Protein 6BTD (pdb70)

CATH classification: 3.40.225.10

Structure (mmCIF, N/CA/C/O backbone):
data_6BTD
#
_entry.id   6BTD
#
_cell.length_a   103.724
_cell.length_b   103.724
_cell.length_c   48.817
_cell.angle_alpha   90.00
_cell.angle_beta   90.00
_cell.angle_gamma   90.00
#
_symmetry.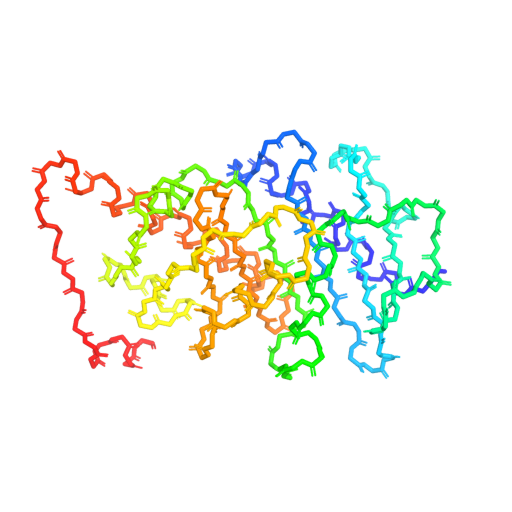space_group_name_H-M   'P 4 21 2'
#
loop_
_entity.id
_entity.type
_entity.pdbx_description
1 polymer 'Fuculose phosphate aldolase'
2 non-polymer 'SULFATE ION'
3 non-polymer 'MANGANESE (II) ION'
4 water water
#
loop_
_atom_site.group_PDB
_atom_site.id
_atom_site.type_symbol
_atom_site.label_atom_id
_atom_site.label_alt_id
_atom_site.label_comp_id
_atom_site.label_asym_id
_atom_site.label_entity_id
_atom_site.label_seq_id
_atom_site.pdbx_PDB_ins_code
_atom_site.Cartn_x
_atom_site.Cartn_y
_atom_site.Cartn_z
_atom_site.occupancy
_atom_site.B_iso_or_equiv
_atom_site.auth_seq_id
_atom_site.auth_comp_id
_atom_site.auth_asym_id
_atom_site.auth_atom_id
_atom_site.pdbx_PDB_model_num
ATOM 1 N N . MET A 1 1 ? 28.122 38.185 -6.346 1.00 30.57 1 MET A N 1
ATOM 2 C CA . MET A 1 1 ? 28.303 38.514 -4.933 1.00 21.45 1 MET A CA 1
ATOM 3 C C . MET A 1 1 ? 28.261 37.268 -4.068 1.00 19.58 1 MET A C 1
ATOM 4 O O . MET A 1 1 ? 27.590 36.292 -4.399 1.00 19.32 1 MET A O 1
ATOM 9 N N . LEU A 1 2 ? 28.984 37.314 -2.955 1.00 16.86 2 LEU A N 1
ATOM 10 C CA . LEU A 1 2 ? 28.920 36.255 -1.953 1.00 17.25 2 LEU A CA 1
ATOM 11 C C . LEU A 1 2 ? 27.622 36.335 -1.164 1.00 17.08 2 LEU A C 1
ATOM 12 O O . LEU A 1 2 ? 27.110 37.433 -0.923 1.00 16.50 2 LEU A O 1
ATOM 17 N N . LEU A 1 3 ? 27.107 35.176 -0.767 1.00 14.30 3 LEU A N 1
ATOM 18 C CA . LEU A 1 3 ? 25.944 35.093 0.135 1.00 14.31 3 LEU A CA 1
ATOM 19 C C . LEU A 1 3 ? 24.751 35.892 -0.383 1.00 16.83 3 LEU A C 1
ATOM 20 O O . LEU A 1 3 ? 24.093 36.615 0.372 1.00 15.35 3 LEU A O 1
ATOM 25 N N . GLN A 1 4 ? 24.469 35.754 -1.675 1.00 14.99 4 GLN A N 1
ATOM 26 C CA . GLN A 1 4 ? 23.379 36.495 -2.307 1.00 16.41 4 GLN A CA 1
ATOM 27 C C . GLN A 1 4 ? 22.032 36.287 -1.625 1.00 19.17 4 GLN A C 1
ATOM 28 O O . GLN A 1 4 ? 21.300 37.255 -1.370 1.00 17.81 4 GLN A O 1
ATOM 34 N N . LYS A 1 5 ? 21.706 35.032 -1.334 1.00 17.95 5 LYS A N 1
ATOM 35 C CA . LYS A 1 5 ? 20.433 34.699 -0.709 1.00 18.76 5 LYS A CA 1
ATOM 36 C C . LYS A 1 5 ? 20.331 35.386 0.642 1.00 18.30 5 LYS A C 1
ATOM 37 O O . LYS A 1 5 ? 19.322 36.029 0.948 1.00 17.43 5 LYS A O 1
ATOM 43 N N . GLU A 1 6 ? 21.388 35.253 1.433 1.00 16.90 6 GLU A N 1
ATOM 44 C CA . GLU A 1 6 ? 21.436 35.860 2.761 1.00 15.70 6 GLU A CA 1
ATOM 45 C C . GLU A 1 6 ? 21.293 37.380 2.688 1.00 15.46 6 GLU A C 1
ATOM 46 O O . GLU A 1 6 ? 20.592 37.982 3.518 1.00 14.63 6 GLU A O 1
ATOM 52 N N . ARG A 1 7 ? 21.942 38.001 1.704 1.00 15.08 7 ARG A N 1
ATOM 53 C CA . ARG A 1 7 ? 21.877 39.451 1.534 1.00 15.32 7 ARG A CA 1
ATOM 54 C C . ARG A 1 7 ? 20.445 39.895 1.267 1.00 15.42 7 ARG A C 1
ATOM 55 O O . ARG A 1 7 ? 19.976 40.899 1.818 1.00 15.86 7 ARG A O 1
ATOM 63 N N . GLU A 1 8 ? 19.754 39.151 0.410 1.00 16.62 8 GLU A N 1
ATOM 64 C CA . GLU A 1 8 ? 18.380 39.489 0.058 1.00 17.10 8 GLU A CA 1
ATOM 65 C C . GLU A 1 8 ? 17.467 39.340 1.273 1.00 16.89 8 GLU A C 1
ATOM 66 O O . GLU A 1 8 ? 16.589 40.177 1.501 1.00 18.02 8 GLU A O 1
ATOM 72 N N . GLU A 1 9 ? 17.697 38.291 2.061 1.00 17.03 9 GLU A N 1
ATOM 73 C CA . GLU A 1 9 ? 16.920 38.059 3.280 1.00 15.55 9 GLU A CA 1
ATOM 74 C C . GLU A 1 9 ? 17.133 39.160 4.319 1.00 16.74 9 GLU A C 1
ATOM 75 O O . GLU A 1 9 ? 16.175 39.603 4.955 1.00 16.09 9 GLU A O 1
ATOM 81 N N . ILE A 1 10 ? 18.370 39.615 4.489 1.00 14.65 10 ILE A N 1
ATOM 82 C CA . ILE A 1 10 ? 18.640 40.682 5.450 1.00 12.99 10 ILE A CA 1
ATOM 83 C C . ILE A 1 10 ? 17.902 41.965 5.050 1.00 16.80 10 ILE A C 1
ATOM 84 O O . ILE A 1 10 ? 17.328 42.644 5.898 1.00 16.41 10 ILE A O 1
ATOM 89 N N . VAL A 1 11 ? 17.884 42.273 3.759 1.00 16.84 11 VAL A N 1
ATOM 90 C CA . VAL A 1 11 ? 17.140 43.433 3.280 1.00 16.58 11 VAL A CA 1
ATOM 91 C C . VAL A 1 11 ? 15.645 43.285 3.568 1.00 17.50 11 VAL A C 1
ATOM 92 O O . VAL A 1 11 ? 15.005 44.211 4.089 1.00 17.61 11 VAL A O 1
ATOM 96 N N . ALA A 1 12 ? 15.095 42.119 3.253 1.00 16.23 12 ALA A N 1
ATOM 97 C CA . ALA A 1 12 ? 13.671 41.871 3.433 1.00 17.98 12 ALA A CA 1
ATOM 98 C C . ALA A 1 12 ? 13.262 41.941 4.903 1.00 19.81 12 ALA A C 1
ATOM 99 O O . ALA A 1 12 ? 12.262 42.566 5.248 1.00 17.82 12 ALA A O 1
ATOM 101 N N . TYR A 1 13 ? 14.043 41.310 5.772 1.00 17.29 13 TYR A N 1
ATOM 102 C CA . TYR A 1 13 ? 13.669 41.267 7.183 1.00 13.65 13 TYR A CA 1
ATOM 103 C C . TYR A 1 13 ? 13.982 42.570 7.921 1.00 16.44 13 TYR A C 1
ATOM 104 O O . TYR A 1 13 ? 13.385 42.844 8.964 1.00 16.80 13 TYR A O 1
ATOM 113 N N . GLY A 1 14 ? 14.887 43.386 7.389 1.00 15.68 14 GLY A N 1
ATOM 114 C CA . GLY A 1 14 ? 15.130 44.702 7.957 1.00 16.62 14 GLY A CA 1
ATOM 115 C C . GLY A 1 14 ? 13.908 45.579 7.758 1.00 22.20 14 GLY A C 1
ATOM 116 O O . GLY A 1 14 ? 13.502 46.328 8.649 1.00 18.86 14 GLY A O 1
ATOM 117 N N . LYS A 1 15 ? 13.320 45.477 6.572 1.00 19.75 15 LYS A N 1
ATOM 118 C CA . LYS A 1 15 ? 12.071 46.170 6.275 1.00 19.97 15 LYS A CA 1
ATOM 119 C C . LYS A 1 15 ? 10.947 45.671 7.185 1.00 22.66 15 LYS A C 1
ATOM 120 O O . LYS A 1 15 ? 10.140 46.460 7.685 1.00 23.51 15 LYS A O 1
ATOM 126 N N . LYS A 1 16 ? 10.908 44.361 7.409 1.00 18.32 16 LYS A N 1
ATOM 127 C CA . LYS A 1 16 ? 9.908 43.759 8.283 1.00 20.22 16 LYS A CA 1
ATOM 128 C C . LYS A 1 16 ? 10.067 44.260 9.725 1.00 19.69 16 LYS A C 1
ATOM 129 O O . LYS A 1 16 ? 9.076 44.464 10.428 1.00 20.68 16 LYS A O 1
ATOM 135 N N . MET A 1 17 ? 11.309 44.489 10.147 1.00 19.31 17 MET A N 1
ATOM 136 C CA . MET A 1 17 ? 11.604 44.941 11.508 1.00 18.23 17 MET A CA 1
ATOM 137 C C . MET A 1 17 ? 11.059 46.348 11.776 1.00 20.71 17 MET A C 1
ATOM 138 O O . MET A 1 17 ? 10.374 46.579 12.783 1.00 20.60 17 MET A O 1
ATOM 143 N N . ILE A 1 18 ? 11.353 47.284 10.878 1.00 23.17 18 ILE A N 1
ATOM 144 C CA . ILE A 1 18 ? 10.899 48.658 11.059 1.00 23.28 18 ILE A CA 1
ATOM 145 C C . ILE A 1 18 ? 9.373 48.712 10.888 1.00 22.98 18 ILE A C 1
ATOM 146 O O . ILE A 1 18 ? 8.687 49.434 11.611 1.00 26.76 18 ILE A O 1
ATOM 151 N N . SER A 1 19 ? 8.834 47.904 9.977 1.00 22.48 19 SER A N 1
ATOM 152 C CA . SER A 1 19 ? 7.395 47.894 9.724 1.00 24.93 19 SER A CA 1
ATOM 153 C C . SER A 1 19 ? 6.581 47.233 10.835 1.00 27.59 19 SER A C 1
ATOM 154 O O . SER A 1 19 ? 5.392 47.519 10.989 1.00 31.62 19 SER A O 1
ATOM 157 N N . SER A 1 20 ? 7.212 46.339 11.594 1.00 24.41 20 SER A N 1
ATOM 158 C CA . SER A 1 20 ? 6.547 45.646 12.700 1.00 24.68 20 SER A CA 1
ATOM 159 C C . SER A 1 20 ? 6.653 46.439 13.993 1.00 22.46 20 SER A C 1
ATOM 160 O O . SER A 1 20 ? 6.178 45.996 15.039 1.00 26.94 20 SER A O 1
ATOM 163 N N . GLY A 1 21 ? 7.299 47.598 13.921 1.00 23.11 21 GLY A N 1
ATOM 164 C CA . GLY A 1 21 ? 7.545 48.410 15.099 1.00 22.48 21 GLY A CA 1
ATOM 165 C C . GLY A 1 21 ? 8.626 47.869 16.018 1.00 22.30 21 GLY A C 1
ATOM 166 O O . GLY A 1 21 ? 8.714 48.265 17.185 1.00 20.93 21 GLY A O 1
ATOM 167 N N . LEU A 1 22 ? 9.465 46.978 15.498 1.00 17.59 22 LEU A N 1
ATOM 168 C CA . LEU A 1 22 ? 10.502 46.354 16.318 1.00 17.47 22 LEU A CA 1
ATOM 169 C C . LEU A 1 22 ? 11.802 47.168 16.411 1.00 14.68 22 LEU A C 1
ATOM 170 O O . LEU A 1 22 ? 12.711 46.801 17.162 1.00 16.77 22 LEU A O 1
ATOM 175 N N . THR A 1 23 ? 11.909 48.261 15.659 1.00 15.81 23 THR A N 1
ATOM 176 C CA . THR A 1 23 ? 13.035 49.175 15.854 1.00 15.55 23 THR A CA 1
ATOM 177 C C . THR A 1 23 ? 12.683 50.602 15.450 1.00 19.67 23 THR A C 1
ATOM 178 O O . THR A 1 23 ? 11.642 50.847 14.840 1.00 21.91 23 THR A O 1
ATOM 182 N N . LYS A 1 24 ? 13.562 51.531 15.817 1.00 19.00 24 LYS A N 1
ATOM 183 C CA . LYS A 1 24 ? 13.419 52.939 15.462 1.00 21.45 24 LYS A CA 1
ATOM 184 C C . LYS A 1 24 ? 14.602 53.376 14.607 1.00 23.85 24 LYS A C 1
ATOM 185 O O . LYS A 1 24 ? 15.745 52.996 14.884 1.00 19.66 24 LYS A O 1
ATOM 191 N N . GLY A 1 25 ? 14.333 54.180 13.582 1.00 22.34 25 GLY A N 1
ATOM 192 C CA . GLY A 1 25 ? 15.393 54.764 12.777 1.00 20.26 25 GLY A CA 1
ATOM 193 C C . GLY A 1 25 ? 16.215 53.723 12.039 1.00 20.22 25 GLY A C 1
ATOM 194 O O . GLY A 1 25 ? 15.666 52.837 11.383 1.00 20.43 25 GLY A O 1
ATOM 195 N N . THR A 1 26 ? 17.533 53.836 12.155 1.00 18.59 26 THR A N 1
ATOM 196 C CA . THR A 1 26 ? 18.447 52.880 11.538 1.00 19.60 26 THR A CA 1
ATOM 197 C C . THR A 1 26 ? 18.998 51.904 12.573 1.00 20.02 26 THR A C 1
ATOM 198 O O . THR A 1 26 ? 19.854 51.073 12.263 1.00 18.83 26 THR A O 1
ATOM 202 N N . GLY A 1 27 ? 18.503 52.003 13.803 1.00 18.99 27 GLY A N 1
ATOM 203 C CA . GLY A 1 27 ? 18.985 51.157 14.881 1.00 17.97 27 GLY A CA 1
ATOM 204 C C . GLY A 1 27 ? 18.529 49.720 14.751 1.00 16.47 27 GLY A C 1
ATOM 205 O O . GLY A 1 27 ? 17.606 49.403 13.999 1.00 16.57 27 GLY A O 1
ATOM 206 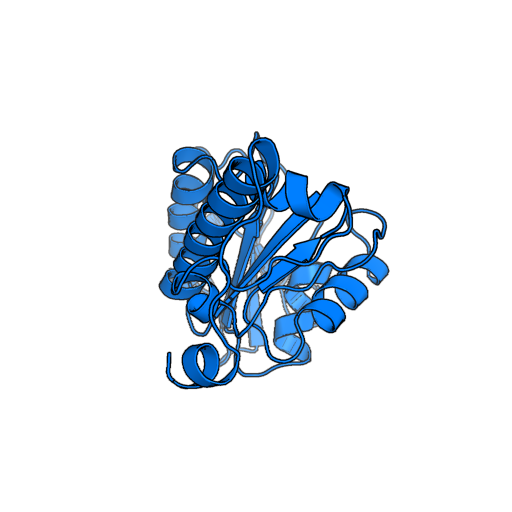N N . GLY A 1 28 ? 19.164 48.839 15.510 1.00 14.84 28 GLY A N 1
ATOM 207 C CA . GLY A 1 28 ? 18.906 47.419 15.357 1.00 14.15 28 GLY A CA 1
ATOM 208 C C . GLY A 1 28 ? 19.737 46.894 14.207 1.00 14.22 28 GLY A C 1
ATOM 209 O O . GLY A 1 28 ? 20.315 47.659 13.440 1.00 15.33 28 GLY A O 1
ATOM 210 N N . ASN A 1 29 ? 19.809 45.577 14.094 1.00 12.55 29 ASN A N 1
ATOM 211 C CA . ASN A 1 29 ? 20.644 44.937 13.080 1.00 11.07 29 ASN A CA 1
ATOM 212 C C . ASN A 1 29 ? 20.358 43.451 12.984 1.00 12.37 29 ASN A C 1
ATOM 213 O O . ASN A 1 29 ? 19.910 42.829 13.943 1.00 12.35 29 ASN A O 1
ATOM 218 N N . ILE A 1 30 ? 20.585 42.903 11.796 1.00 11.83 30 ILE A N 1
ATOM 219 C CA . ILE A 1 30 ? 20.284 41.505 11.502 1.00 10.96 30 ILE A CA 1
ATOM 220 C C . ILE A 1 30 ? 21.505 40.848 10.880 1.00 10.47 30 ILE A C 1
ATOM 221 O O . ILE A 1 30 ? 22.217 41.474 10.090 1.00 12.35 30 ILE A O 1
ATOM 226 N N . SER A 1 31 ? 21.766 39.595 11.240 1.00 10.20 31 SER A N 1
ATOM 227 C CA . SER A 1 31 ? 22.826 38.838 10.555 1.00 10.45 31 SER A CA 1
ATOM 228 C C . SER A 1 31 ? 22.356 37.437 10.206 1.00 10.11 31 SER A C 1
ATOM 229 O O . SER A 1 31 ? 21.452 36.897 10.831 1.00 10.11 31 SER A O 1
ATOM 232 N N . ILE A 1 32 ? 22.978 36.855 9.177 1.00 10.34 32 ILE A N 1
ATOM 233 C CA . ILE A 1 32 ? 22.747 35.461 8.808 1.00 10.76 32 ILE A CA 1
ATOM 234 C C . ILE A 1 32 ? 24.103 34.812 8.527 1.00 11.57 32 ILE A C 1
ATOM 235 O O . ILE A 1 32 ? 24.935 35.379 7.818 1.00 12.47 32 ILE A O 1
ATOM 240 N N . PHE A 1 33 ? 24.313 33.634 9.103 1.00 13.07 33 PHE A N 1
ATOM 241 C CA . PHE A 1 33 ? 25.568 32.887 9.000 1.00 12.99 33 PHE A CA 1
ATOM 242 C C . PHE A 1 33 ? 25.462 31.837 7.915 1.00 14.36 33 PHE A C 1
ATOM 243 O O . PHE A 1 33 ? 24.514 31.056 7.902 1.00 15.95 33 PHE A O 1
ATOM 251 N N . ASN A 1 34 ? 26.424 31.830 7.000 1.00 13.98 34 ASN A N 1
ATOM 252 C CA . ASN A 1 34 ? 26.562 30.719 6.071 1.00 15.04 34 ASN A CA 1
ATOM 253 C C . ASN A 1 34 ? 27.576 29.754 6.668 1.00 13.88 34 ASN A C 1
ATOM 254 O O . ASN A 1 34 ? 28.790 29.978 6.624 1.00 14.76 34 ASN A O 1
ATOM 259 N N . ARG A 1 35 ? 27.049 28.701 7.277 1.00 16.86 35 ARG A N 1
ATOM 260 C CA . ARG A 1 35 ? 27.850 27.758 8.029 1.00 18.27 35 ARG A CA 1
ATOM 261 C C . ARG A 1 35 ? 28.832 27.004 7.129 1.00 16.87 35 ARG A C 1
ATOM 262 O O . ARG A 1 35 ? 29.954 26.706 7.545 1.00 19.92 35 ARG A O 1
ATOM 270 N N . GLU A 1 36 ? 28.411 26.727 5.899 1.00 18.95 36 GLU A N 1
ATOM 271 C CA . GLU A 1 36 ? 29.265 26.008 4.944 1.00 18.24 36 GLU A CA 1
ATOM 272 C C . GLU A 1 36 ? 30.557 26.770 4.657 1.00 19.53 36 GLU A C 1
ATOM 273 O O . GLU A 1 36 ? 31.626 26.165 4.553 1.00 21.14 36 GLU A O 1
ATOM 279 N N . GLN A 1 37 ? 30.471 28.094 4.541 1.00 14.80 37 GLN A N 1
ATOM 280 C CA . GLN A 1 37 ? 31.633 28.902 4.189 1.00 14.01 37 GLN A CA 1
ATOM 281 C C . GLN A 1 37 ? 32.336 29.584 5.359 1.00 17.29 37 GLN A C 1
ATOM 282 O O . GLN A 1 37 ? 33.467 30.051 5.219 1.00 16.65 37 GLN A O 1
ATOM 288 N N . GLY A 1 38 ? 31.666 29.662 6.509 1.00 15.56 38 GLY A N 1
ATOM 289 C CA . GLY A 1 38 ? 32.208 30.398 7.641 1.00 15.84 38 GLY A CA 1
ATOM 290 C C . GLY A 1 38 ? 32.127 31.903 7.438 1.00 14.28 38 GLY A C 1
ATOM 291 O O . GLY A 1 38 ? 32.988 32.651 7.898 1.00 16.15 38 GLY A O 1
ATOM 292 N N . LEU A 1 39 ? 31.087 32.339 6.738 1.00 12.55 39 LEU A N 1
ATOM 293 C CA . LEU A 1 39 ? 30.912 33.752 6.421 1.00 11.60 39 LEU A CA 1
ATOM 294 C C . LEU A 1 39 ? 29.607 34.280 6.999 1.00 10.80 39 LEU A C 1
ATOM 295 O O . LEU A 1 39 ? 28.600 33.577 7.013 1.00 12.70 39 LEU A O 1
ATOM 300 N N . VAL A 1 40 ? 29.639 35.528 7.466 1.00 12.90 40 VAL A N 1
ATOM 301 C CA . VAL A 1 40 ? 28.475 36.173 8.064 1.00 13.66 40 VAL A CA 1
ATOM 302 C C . VAL A 1 40 ? 28.024 37.361 7.221 1.00 10.94 40 VAL A C 1
ATOM 303 O O . VAL A 1 40 ? 28.836 38.231 6.907 1.00 14.91 40 VAL A O 1
ATOM 307 N N . ALA A 1 41 ? 26.752 37.383 6.837 1.00 10.65 41 ALA A N 1
ATOM 308 C CA . ALA A 1 41 ? 26.162 38.570 6.217 1.00 11.58 41 ALA A CA 1
ATOM 309 C C . ALA A 1 41 ? 25.540 39.397 7.328 1.00 13.32 41 ALA A C 1
ATOM 310 O O . ALA A 1 41 ? 24.869 38.845 8.200 1.00 12.64 41 ALA A O 1
ATOM 312 N N . ILE A 1 42 ? 25.758 40.706 7.306 1.00 12.46 42 ILE A N 1
ATOM 313 C CA . ILE A 1 42 ? 25.197 41.568 8.350 1.00 12.23 42 ILE A CA 1
ATOM 314 C C . ILE A 1 42 ? 24.701 42.886 7.768 1.00 15.29 42 ILE A C 1
ATOM 315 O O . ILE A 1 42 ? 25.256 43.399 6.790 1.00 14.42 42 ILE A O 1
ATOM 320 N N . SER A 1 43 ? 23.645 43.431 8.363 1.00 11.77 43 SER A N 1
ATOM 321 C CA . SER A 1 43 ? 23.149 44.728 7.920 1.00 12.99 43 SER A CA 1
ATOM 322 C C . SER A 1 43 ? 24.242 45.801 8.041 1.00 13.65 43 SER A C 1
ATOM 323 O O . SER A 1 43 ? 25.101 45.749 8.929 1.00 13.18 43 SER A O 1
ATOM 326 N N . PRO A 1 44 ? 24.235 46.772 7.115 1.00 13.12 44 PRO A N 1
ATOM 327 C CA . PRO A 1 44 ? 25.211 47.860 7.179 1.00 14.28 44 PRO A CA 1
ATOM 328 C C . PRO A 1 44 ? 24.848 48.854 8.272 1.00 14.17 44 PRO A C 1
ATOM 329 O O . PRO A 1 44 ? 23.667 48.964 8.633 1.00 16.71 44 PRO A O 1
ATOM 333 N N . SER A 1 45 ? 25.842 49.573 8.778 1.00 16.24 45 SER A N 1
ATOM 334 C CA . SER A 1 45 ? 25.614 50.564 9.826 1.00 14.94 45 SER A CA 1
ATOM 335 C C . SER A 1 45 ? 24.904 51.813 9.302 1.00 23.62 45 SER A C 1
ATOM 336 O O . SER A 1 45 ? 25.275 52.362 8.264 1.00 21.40 45 SER A O 1
ATOM 339 N N . G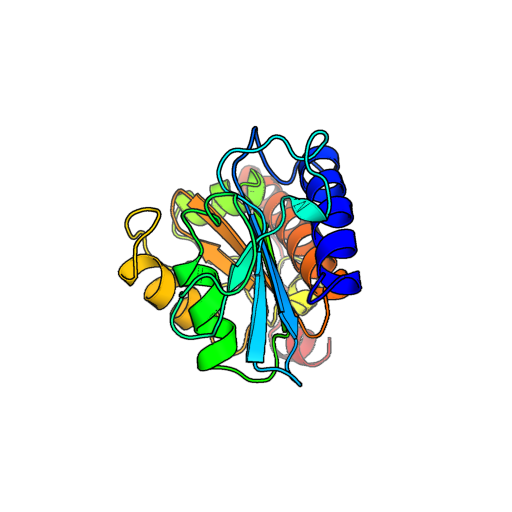LY A 1 46 ? 23.871 52.243 10.021 1.00 21.69 46 GLY A N 1
ATOM 340 C CA . GLY A 1 46 ? 23.265 53.546 9.801 1.00 21.46 46 GLY A CA 1
ATOM 341 C C . GLY A 1 46 ? 22.509 53.780 8.506 1.00 26.57 46 GLY A C 1
ATOM 342 O O . GLY A 1 46 ? 22.217 54.925 8.163 1.00 26.25 46 GLY A O 1
ATOM 343 N N . LEU A 1 47 ? 22.187 52.716 7.779 1.00 19.01 47 LEU A N 1
ATOM 344 C CA . LEU A 1 47 ? 21.371 52.857 6.578 1.00 21.09 47 LEU A CA 1
ATOM 345 C C . LEU A 1 47 ? 19.903 52.632 6.896 1.00 24.14 47 LEU A C 1
ATOM 346 O O . LEU A 1 47 ? 19.562 51.763 7.695 1.00 21.86 47 LEU A O 1
ATOM 351 N N . GLU A 1 48 ? 19.035 53.422 6.274 1.00 22.71 48 GLU A N 1
ATOM 352 C CA . GLU A 1 48 ? 17.600 53.206 6.384 1.00 21.25 48 GLU A CA 1
ATOM 353 C C . GLU A 1 48 ? 17.222 51.864 5.762 1.00 21.61 48 GLU A C 1
ATOM 354 O O . GLU A 1 48 ? 17.704 51.517 4.679 1.00 21.81 48 GLU A O 1
ATOM 360 N N . TYR A 1 49 ? 16.350 51.117 6.430 1.00 20.98 49 TYR A N 1
ATOM 361 C CA . TYR A 1 49 ? 16.015 49.770 5.977 1.00 20.79 49 TYR A CA 1
ATOM 362 C C . TYR A 1 49 ? 15.356 49.761 4.602 1.00 21.09 49 TYR A C 1
ATOM 363 O O . TYR A 1 49 ? 15.648 48.894 3.779 1.00 21.13 49 TYR A O 1
ATOM 372 N N . TYR A 1 50 ? 14.506 50.741 4.317 1.00 22.84 50 TYR A N 1
ATOM 373 C CA . TYR A 1 50 ? 13.857 50.758 3.013 1.00 22.83 50 TYR A CA 1
ATOM 374 C C . TYR A 1 50 ? 14.744 51.364 1.929 1.00 25.47 50 TYR A C 1
ATOM 375 O O . TYR A 1 50 ? 14.340 51.451 0.772 1.00 31.90 50 TYR A O 1
ATOM 384 N N . GLU A 1 51 ? 15.958 51.753 2.298 1.00 22.34 51 GLU A N 1
ATOM 385 C CA . GLU A 1 51 ? 16.929 52.257 1.333 1.00 27.11 51 GLU A CA 1
ATOM 386 C C . GLU A 1 51 ? 18.114 51.304 1.195 1.00 27.62 51 GLU A C 1
ATOM 387 O O . GLU A 1 51 ? 19.116 51.632 0.556 1.00 29.62 51 GLU A O 1
ATOM 393 N N . THR A 1 52 ? 17.995 50.122 1.794 1.00 23.06 52 THR A N 1
ATOM 394 C CA . THR A 1 52 ? 19.078 49.143 1.764 1.00 21.89 52 THR A CA 1
ATOM 395 C C . THR A 1 52 ? 18.897 48.135 0.633 1.00 17.90 52 THR A C 1
ATOM 396 O O . THR A 1 52 ? 17.840 47.522 0.485 1.00 23.30 52 THR A O 1
ATOM 400 N N . LYS A 1 53 ? 19.949 47.977 -0.164 1.00 22.40 53 LYS A N 1
ATOM 401 C CA . LYS A 1 53 ? 19.958 47.017 -1.257 1.00 20.83 53 LYS A CA 1
ATOM 402 C C . LYS A 1 53 ? 20.834 45.831 -0.866 1.00 19.51 53 LYS A C 1
ATOM 403 O O . LYS A 1 53 ? 21.686 45.971 0.006 1.00 19.54 53 LYS A O 1
ATOM 409 N N . PRO A 1 54 ? 20.638 44.669 -1.514 1.00 19.68 54 PRO A N 1
ATOM 410 C CA . PRO A 1 54 ? 21.462 43.501 -1.168 1.00 19.53 54 PRO A CA 1
ATOM 411 C C . PRO A 1 54 ? 22.964 43.781 -1.218 1.00 20.11 54 PRO A C 1
ATOM 412 O O . PRO A 1 54 ? 23.700 43.275 -0.378 1.00 17.36 54 PRO A O 1
ATOM 416 N N . GLU A 1 55 ? 23.407 44.612 -2.159 1.00 20.71 55 GLU A N 1
ATOM 417 C CA . GLU A 1 55 ? 24.820 44.950 -2.276 1.00 20.50 55 GLU A CA 1
ATOM 418 C C . GLU A 1 55 ? 25.343 45.777 -1.091 1.00 18.84 55 GLU A C 1
ATOM 419 O O . GLU A 1 55 ? 26.548 45.871 -0.872 1.00 19.36 55 GLU A O 1
ATOM 425 N N . ASP A 1 56 ? 24.431 46.364 -0.315 1.00 19.68 56 ASP A N 1
ATOM 426 C CA . ASP A 1 56 ? 24.816 47.188 0.829 1.00 18.66 56 ASP A CA 1
ATOM 427 C C . ASP A 1 56 ? 25.125 46.328 2.052 1.00 16.79 56 ASP A C 1
ATOM 428 O O . ASP A 1 56 ? 25.798 46.768 2.983 1.00 17.84 56 ASP A O 1
ATOM 433 N N . VAL A 1 57 ? 24.613 45.104 2.045 1.00 16.25 57 VAL A N 1
ATOM 434 C CA . VAL A 1 57 ? 24.885 44.170 3.132 1.00 15.68 57 VAL A CA 1
ATOM 435 C C . VAL A 1 57 ? 26.376 43.835 3.117 1.00 19.56 57 VAL A C 1
ATOM 436 O O . VAL A 1 57 ? 26.996 43.791 2.054 1.00 19.89 57 VAL A O 1
ATOM 440 N N . VAL A 1 58 ? 26.962 43.646 4.293 1.00 14.53 58 VAL A N 1
ATOM 441 C CA . VAL A 1 58 ? 28.399 43.424 4.414 1.00 13.79 58 VAL A CA 1
ATOM 442 C C . VAL A 1 58 ? 28.687 41.962 4.770 1.00 14.91 58 VAL A C 1
ATOM 443 O O . VAL A 1 58 ? 27.990 41.368 5.597 1.00 14.72 58 VAL A O 1
ATOM 447 N N . ILE A 1 59 ? 29.691 41.372 4.121 1.00 13.47 59 ILE A N 1
ATOM 448 C CA . ILE A 1 59 ? 30.103 40.002 4.419 1.00 13.01 59 ILE A CA 1
ATOM 449 C C . ILE A 1 59 ? 31.371 39.980 5.266 1.00 14.54 59 ILE A C 1
ATOM 450 O O . ILE A 1 59 ? 32.400 40.542 4.870 1.00 15.60 59 ILE A O 1
ATOM 455 N N . LEU A 1 60 ? 31.299 39.328 6.426 1.00 14.32 60 LEU A N 1
ATOM 456 C CA . LEU A 1 60 ? 32.423 39.238 7.358 1.00 14.18 60 LEU A CA 1
ATOM 457 C C . LEU A 1 60 ? 32.889 37.799 7.525 1.00 12.86 60 LEU A C 1
ATOM 458 O O . LEU A 1 60 ? 32.106 36.867 7.332 1.00 14.13 60 LEU A O 1
ATOM 463 N N . ASN A 1 61 ? 34.146 37.610 7.924 1.00 15.53 61 ASN A N 1
ATOM 464 C CA . ASN A 1 61 ? 34.542 36.300 8.431 1.00 16.26 61 ASN A CA 1
ATOM 465 C C . ASN A 1 61 ? 34.408 36.303 9.952 1.00 18.13 61 ASN A C 1
ATOM 466 O O . ASN A 1 61 ? 34.015 37.317 10.537 1.00 16.72 61 ASN A O 1
ATOM 471 N N . LEU A 1 62 ? 34.704 35.179 10.593 1.00 16.80 62 LEU A N 1
ATOM 472 C CA . LEU A 1 62 ? 34.433 35.067 12.025 1.00 19.23 62 LEU A CA 1
ATOM 473 C C . LEU A 1 62 ? 35.438 35.834 12.879 1.00 20.91 62 LEU A C 1
ATOM 474 O O . LEU A 1 62 ? 35.298 35.897 14.101 1.00 24.00 62 LEU A O 1
ATOM 479 N N . ASP A 1 63 ? 36.440 36.432 12.237 1.00 20.80 63 ASP A N 1
ATOM 480 C CA . ASP A 1 63 ? 37.375 37.299 12.947 1.00 24.34 63 ASP A CA 1
ATOM 481 C C . ASP A 1 63 ? 36.954 38.763 12.869 1.00 25.10 63 ASP A C 1
ATOM 482 O O . ASP A 1 63 ? 37.640 39.640 13.393 1.00 31.56 63 ASP A O 1
ATOM 487 N N . GLY A 1 64 ? 35.831 39.023 12.208 1.00 18.78 64 GLY A N 1
ATOM 488 C CA . GLY A 1 64 ? 35.311 40.373 12.090 1.00 20.22 64 GLY A CA 1
ATOM 489 C C . GLY A 1 64 ? 35.912 41.159 10.941 1.00 22.47 64 GLY A C 1
ATOM 490 O O . GLY A 1 64 ? 35.726 42.368 10.841 1.00 23.96 64 GLY A O 1
ATOM 491 N N . GLU A 1 65 ? 36.634 40.469 10.066 1.00 21.40 65 GLU A N 1
ATOM 492 C CA . GLU A 1 65 ? 37.216 41.124 8.902 1.00 22.48 65 GLU A CA 1
ATOM 493 C C . GLU A 1 65 ? 36.221 41.196 7.747 1.00 19.11 65 GLU A C 1
ATOM 494 O O . GLU A 1 65 ? 35.491 40.241 7.484 1.00 19.46 65 GLU A O 1
ATOM 500 N N . VAL A 1 66 ? 36.199 42.327 7.046 1.00 19.07 66 VAL A N 1
ATOM 501 C CA . VAL A 1 66 ? 35.318 42.473 5.895 1.00 18.17 66 VAL A CA 1
ATOM 502 C C . VAL A 1 66 ? 35.870 41.695 4.702 1.00 21.47 66 VAL A C 1
ATOM 503 O O . VAL A 1 66 ? 36.988 41.941 4.242 1.00 23.21 66 VAL A O 1
ATOM 507 N N . ILE A 1 67 ? 35.078 40.747 4.216 1.00 17.25 67 ILE A N 1
ATOM 508 C CA . ILE A 1 67 ? 35.449 39.923 3.068 1.00 17.75 67 ILE A CA 1
ATOM 509 C C . ILE A 1 67 ? 34.914 40.536 1.778 1.00 23.31 67 ILE A C 1
ATOM 510 O O . ILE A 1 67 ? 35.568 40.489 0.728 1.00 21.70 67 ILE A O 1
ATOM 515 N N . GLU A 1 68 ? 33.720 41.116 1.860 1.00 18.79 68 GLU A N 1
ATOM 516 C CA . GLU A 1 68 ? 33.096 41.756 0.711 1.00 17.91 68 GLU A CA 1
ATOM 517 C C . GLU A 1 68 ? 32.108 42.819 1.175 1.00 23.23 68 GLU A C 1
ATOM 518 O O . GLU A 1 68 ? 31.386 42.621 2.156 1.00 18.81 68 GLU A O 1
ATOM 524 N N . GLY A 1 69 ? 32.088 43.949 0.475 1.00 21.58 69 GLY A N 1
ATOM 525 C CA . GLY A 1 69 ? 31.174 45.034 0.789 1.00 20.20 69 GLY A CA 1
ATOM 526 C C . GLY A 1 69 ? 31.896 46.351 1.010 1.00 20.46 69 GLY A C 1
ATOM 527 O O . GLY A 1 69 ? 32.963 46.387 1.619 1.00 25.18 69 GLY A O 1
ATOM 528 N N . GLU A 1 70 ? 31.299 47.438 0.528 1.00 22.84 70 GLU A N 1
ATOM 529 C CA . GLU A 1 70 ? 31.911 48.759 0.623 1.00 25.52 70 GLU A CA 1
ATOM 530 C C . GLU A 1 70 ? 31.384 49.553 1.817 1.00 27.10 70 GLU A C 1
ATOM 531 O O . GLU A 1 70 ? 32.008 50.520 2.253 1.00 28.76 70 GLU A O 1
ATOM 537 N N . ARG A 1 71 ? 30.235 49.137 2.340 1.00 21.85 71 ARG A N 1
ATOM 538 C CA . ARG A 1 71 ? 29.631 49.800 3.489 1.00 22.18 71 ARG A CA 1
ATOM 539 C C . ARG A 1 71 ? 30.304 49.381 4.790 1.00 21.57 71 ARG A C 1
ATOM 540 O O . ARG A 1 71 ? 30.929 48.323 4.869 1.00 22.14 71 ARG A O 1
ATOM 548 N N . LYS A 1 72 ? 30.167 50.215 5.813 1.00 19.11 72 LYS A N 1
ATOM 549 C CA . LYS A 1 72 ? 30.595 49.847 7.153 1.00 21.26 72 LYS A CA 1
ATOM 550 C C . LYS A 1 72 ? 29.593 48.838 7.713 1.00 18.13 72 LYS A C 1
ATOM 551 O O . LYS A 1 72 ? 28.390 49.045 7.605 1.00 18.07 72 LYS A O 1
ATOM 557 N N . PRO A 1 73 ? 30.083 47.717 8.265 1.00 16.98 73 PRO A N 1
ATOM 558 C CA . PRO A 1 73 ? 29.146 46.762 8.873 1.00 17.96 73 PRO A CA 1
ATOM 559 C C . PRO A 1 73 ? 28.547 47.339 10.148 1.00 16.43 73 PRO A C 1
ATOM 560 O O . PRO A 1 73 ? 29.136 48.256 10.723 1.00 16.71 73 PRO A O 1
ATOM 564 N N . SER A 1 74 ? 27.408 46.801 10.578 1.00 13.06 74 SER A N 1
ATOM 565 C CA . SER A 1 74 ? 26.784 47.233 11.839 1.00 13.18 74 SER A CA 1
ATOM 566 C C . SER A 1 74 ? 27.794 47.460 12.961 1.00 12.78 74 SER A C 1
ATOM 567 O O . SER A 1 74 ? 28.696 46.644 13.181 1.00 14.25 74 SER A O 1
ATOM 570 N N . SER A 1 75 ? 27.629 48.564 13.688 1.00 14.93 75 SER A N 1
ATOM 571 C CA . SER A 1 75 ? 28.474 48.850 14.835 1.00 15.33 75 SER A CA 1
ATOM 572 C C . SER A 1 75 ? 28.312 47.825 15.958 1.00 13.79 75 SER A C 1
ATOM 573 O O . SER A 1 75 ? 29.125 47.786 16.881 1.00 15.68 75 SER A O 1
ATOM 576 N N . GLU A 1 76 ? 27.269 46.996 15.876 1.00 13.41 76 GLU A N 1
ATOM 577 C CA . GLU A 1 76 ? 27.025 45.980 16.898 1.00 12.33 76 GLU A CA 1
ATOM 578 C C . GLU A 1 76 ? 27.488 44.592 16.437 1.00 13.77 76 GLU A C 1
ATOM 579 O O . GLU A 1 76 ? 27.084 43.575 17.000 1.00 12.30 76 GLU A O 1
ATOM 585 N N . LEU A 1 77 ? 28.350 44.547 15.424 1.00 12.51 77 LEU A N 1
ATOM 586 C CA . LEU A 1 77 ? 28.738 43.272 14.830 1.00 13.46 77 LEU A CA 1
ATOM 587 C C . LEU A 1 77 ? 29.368 42.270 15.813 1.00 13.94 77 LEU A C 1
ATOM 588 O O . LEU A 1 77 ? 29.220 41.063 15.622 1.00 12.78 77 LEU A O 1
ATOM 593 N N . ASP A 1 78 ? 30.051 42.742 16.857 1.00 13.88 78 ASP A N 1
ATOM 594 C CA . ASP A 1 78 ? 30.691 41.819 17.808 1.00 13.56 78 ASP A CA 1
ATOM 595 C C . ASP A 1 78 ? 29.645 40.959 18.518 1.00 12.16 78 ASP A C 1
ATOM 596 O O . ASP A 1 78 ? 29.881 39.782 18.806 1.00 12.25 78 ASP A O 1
ATOM 601 N N . MET A 1 79 ? 28.489 41.558 18.800 1.00 12.29 79 MET A N 1
ATOM 602 C CA . MET A 1 79 ? 27.394 40.859 19.469 1.00 11.15 79 MET A CA 1
ATOM 603 C C . MET A 1 79 ? 26.753 39.802 18.565 1.00 11.51 79 MET A C 1
ATOM 604 O O . MET A 1 79 ? 26.079 38.896 19.048 1.00 12.87 79 MET A O 1
ATOM 609 N N . HIS A 1 80 ? 26.948 39.915 17.253 1.00 11.14 80 HIS A N 1
ATOM 610 C CA . HIS A 1 80 ? 26.488 38.875 16.341 1.00 11.02 80 HIS A CA 1
ATOM 611 C C . HIS A 1 80 ? 27.518 37.752 16.205 1.00 11.78 80 HIS A C 1
ATOM 612 O O . HIS A 1 80 ? 27.174 36.570 16.321 1.00 10.47 80 HIS A O 1
ATOM 619 N N . LEU A 1 81 ? 28.776 38.121 15.975 1.00 12.77 81 LEU A N 1
ATOM 620 C CA . LEU A 1 81 ? 29.807 37.130 15.683 1.00 11.99 81 LEU A CA 1
ATOM 621 C C . LEU A 1 81 ? 29.966 36.108 16.793 1.00 12.41 81 LEU A C 1
ATOM 622 O O . LEU A 1 81 ? 30.244 34.935 16.520 1.00 11.65 81 LEU A O 1
ATOM 627 N N . ILE A 1 82 ? 29.800 36.541 18.043 1.00 11.05 82 ILE A N 1
ATOM 628 C CA . ILE A 1 82 ? 30.062 35.643 19.163 1.00 11.33 82 ILE A CA 1
ATOM 629 C C . ILE A 1 82 ? 29.155 34.398 19.109 1.00 13.03 82 ILE A C 1
ATOM 630 O O . ILE A 1 82 ? 29.599 33.295 19.458 1.00 11.43 82 ILE A O 1
ATOM 635 N N . TYR A 1 83 ? 27.921 34.542 18.628 1.00 9.44 83 TYR A N 1
ATOM 636 C CA . TYR A 1 83 ? 27.005 33.404 18.566 1.00 9.18 83 TYR A CA 1
ATOM 637 C C . TYR A 1 83 ? 27.426 32.383 17.517 1.00 11.67 83 TYR A C 1
ATOM 638 O O . TYR A 1 83 ? 27.212 31.185 17.691 1.00 11.79 83 TYR A O 1
ATOM 647 N N . TYR A 1 84 ? 28.023 32.866 16.433 1.00 9.82 84 TYR A N 1
ATOM 648 C CA . TYR A 1 84 ? 28.422 31.984 15.340 1.00 11.27 84 TYR A CA 1
ATOM 649 C C . TYR A 1 84 ? 29.753 31.306 15.650 1.00 12.95 84 TYR A C 1
ATOM 650 O O . TYR A 1 84 ? 30.070 30.268 15.070 1.00 13.58 84 TYR A O 1
ATOM 659 N N . ARG A 1 85 ? 30.508 31.873 16.584 1.00 11.53 85 ARG A N 1
ATOM 660 C CA . ARG A 1 85 ? 31.737 31.233 17.066 1.00 11.46 85 ARG A CA 1
ATOM 661 C C . ARG A 1 85 ? 31.485 30.221 18.177 1.00 12.62 85 ARG A C 1
ATOM 662 O O . ARG A 1 85 ? 32.118 29.164 18.209 1.00 13.08 85 ARG A O 1
ATOM 670 N N . LYS A 1 86 ? 30.578 30.553 19.096 1.00 10.38 86 LYS A N 1
ATOM 671 C CA . LYS A 1 86 ? 30.498 29.829 20.370 1.00 10.90 86 LYS A CA 1
ATOM 672 C C . LYS A 1 86 ? 29.252 28.947 20.549 1.00 11.07 86 LYS A C 1
ATOM 673 O O . LYS A 1 86 ? 29.120 28.271 21.578 1.00 12.42 86 LYS A O 1
ATOM 679 N N . ARG A 1 87 ? 28.359 28.948 19.561 1.00 10.35 87 ARG A N 1
ATOM 680 C CA . ARG A 1 87 ? 27.263 27.980 19.484 1.00 10.11 87 ARG A CA 1
ATOM 681 C C . ARG A 1 87 ? 27.236 27.395 18.076 1.00 10.91 87 ARG A C 1
ATOM 682 O O . ARG A 1 87 ? 27.910 27.915 17.184 1.00 14.15 87 ARG A O 1
ATOM 690 N N . GLU A 1 88 ? 26.469 26.324 17.881 1.00 12.07 88 GLU A N 1
ATOM 691 C CA . GLU A 1 88 ? 26.283 25.755 16.546 1.00 13.73 88 GLU A CA 1
ATOM 692 C C . GLU A 1 88 ? 24.814 25.642 16.152 1.00 14.85 88 GLU A C 1
ATOM 693 O O . GLU A 1 88 ? 24.501 25.171 15.052 1.00 16.51 88 GLU A O 1
ATOM 699 N N . ASP A 1 89 ? 23.913 26.106 17.022 1.00 12.29 89 ASP A N 1
ATOM 700 C CA . ASP A 1 89 ? 22.485 25.996 16.757 1.00 11.47 89 ASP A CA 1
ATOM 701 C C . ASP A 1 89 ? 21.864 27.284 16.217 1.00 11.68 89 ASP A C 1
ATOM 702 O O . ASP A 1 89 ? 20.682 27.304 15.856 1.00 16.50 89 ASP A O 1
ATOM 707 N N . ILE A 1 90 ? 22.655 28.348 16.163 1.00 10.88 90 ILE A N 1
ATOM 708 C CA . ILE A 1 90 ? 22.156 29.640 15.681 1.00 10.90 90 ILE A CA 1
ATOM 709 C C . ILE A 1 90 ? 22.783 30.012 14.339 1.00 12.17 90 ILE A C 1
ATOM 710 O O . ILE A 1 90 ? 24.010 30.100 14.219 1.00 14.24 90 ILE A O 1
ATOM 715 N N . ASN A 1 91 ? 21.937 30.215 13.333 1.00 11.08 91 ASN A N 1
ATOM 716 C CA . ASN A 1 91 ? 22.410 30.624 12.013 1.00 12.12 91 ASN A CA 1
ATOM 717 C C . ASN A 1 91 ? 21.879 31.985 11.578 1.00 11.74 91 ASN A C 1
ATOM 718 O O . ASN A 1 91 ? 22.179 32.449 10.479 1.00 11.80 91 ASN A O 1
ATOM 723 N N . ALA A 1 92 ? 21.079 32.617 12.433 1.00 9.92 92 ALA A N 1
ATOM 724 C CA . ALA A 1 92 ? 20.556 33.948 12.140 1.00 10.34 92 ALA A CA 1
ATOM 725 C C . ALA A 1 92 ? 20.212 34.655 13.437 1.00 8.21 92 ALA A C 1
ATOM 726 O O . ALA A 1 92 ? 19.786 34.012 14.410 1.00 10.59 92 ALA A O 1
ATOM 728 N N . LEU A 1 93 ? 20.387 35.971 13.431 1.00 8.88 93 LEU A N 1
ATOM 729 C CA . LEU A 1 93 ? 20.132 36.812 14.596 1.00 8.77 93 LEU A CA 1
ATOM 730 C C . LEU A 1 93 ? 19.358 38.052 14.197 1.00 9.29 93 LEU A C 1
ATOM 731 O O . LEU A 1 93 ? 19.695 38.714 13.212 1.00 10.58 93 LEU A O 1
ATOM 736 N N . VAL A 1 94 ? 18.351 38.371 14.999 1.00 9.56 94 VA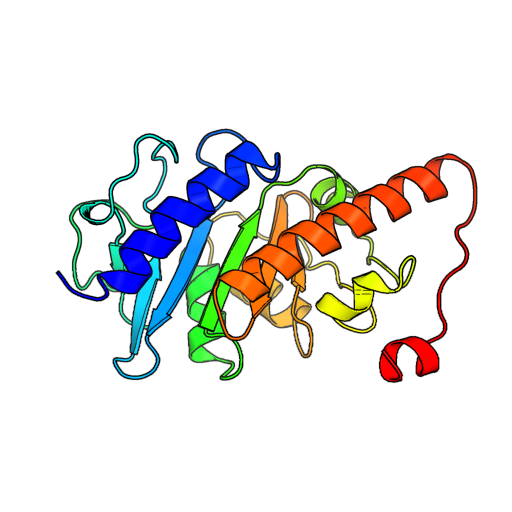L A N 1
ATOM 737 C CA . VAL A 1 94 ? 17.596 39.608 14.846 1.00 8.92 94 VAL A CA 1
ATOM 738 C C . VAL A 1 94 ? 17.746 40.396 16.140 1.00 7.90 94 VAL A C 1
ATOM 739 O O . VAL A 1 94 ? 17.312 39.934 17.209 1.00 10.28 94 VAL A O 1
ATOM 743 N N . HIS A 1 95 ? 18.403 41.551 16.051 1.00 8.79 95 HIS A N 1
ATOM 744 C CA . HIS A 1 95 ? 18.581 42.429 17.209 1.00 8.18 95 HIS A CA 1
ATOM 745 C C . HIS A 1 95 ? 17.688 43.654 17.075 1.00 8.91 95 HIS A C 1
ATOM 746 O O . HIS A 1 95 ? 17.832 44.448 16.144 1.00 11.24 95 HIS A O 1
ATOM 753 N N . THR A 1 96 ? 16.780 43.797 18.033 1.00 9.14 96 THR A N 1
ATOM 754 C CA . THR A 1 96 ? 15.769 44.849 17.991 1.00 7.89 96 THR A CA 1
ATOM 755 C C . THR A 1 96 ? 15.960 45.894 19.076 1.00 10.10 96 THR A C 1
ATOM 756 O O . THR A 1 96 ? 16.581 45.650 20.122 1.00 10.74 96 THR A O 1
ATOM 760 N N . HIS A 1 97 ? 15.407 47.068 18.801 1.00 10.23 97 HIS A N 1
ATOM 761 C CA . HIS A 1 97 ? 15.235 48.115 19.796 1.00 11.32 97 HIS A CA 1
ATOM 762 C C . HIS A 1 97 ? 13.732 48.309 19.927 1.00 13.53 97 HIS A C 1
ATOM 763 O O . HIS A 1 97 ? 13.175 49.287 19.408 1.00 17.24 97 HIS A O 1
ATOM 770 N N . SER A 1 98 ? 13.066 47.327 20.523 1.00 11.36 98 SER A N 1
ATOM 771 C CA . SER A 1 98 ? 11.604 47.311 20.553 1.00 11.52 98 SER A CA 1
ATOM 772 C C . SER A 1 98 ? 11.105 47.704 21.949 1.00 10.88 98 SER A C 1
ATOM 773 O O . SER A 1 98 ? 11.729 47.372 22.953 1.00 10.99 98 SER A O 1
ATOM 776 N N . PRO A 1 99 ? 9.975 48.414 22.021 1.00 9.84 99 PRO A N 1
ATOM 777 C CA . PRO A 1 99 ? 9.650 49.109 23.272 1.00 9.81 99 PRO A CA 1
ATOM 778 C C . PRO A 1 99 ? 9.304 48.234 24.474 1.00 8.93 99 PRO A C 1
ATOM 779 O O . PRO A 1 99 ? 9.712 48.577 25.585 1.00 10.47 99 PRO A O 1
ATOM 783 N N . TYR A 1 100 ? 8.568 47.140 24.295 1.00 9.06 100 TYR A N 1
ATOM 784 C CA . TYR A 1 100 ? 8.143 46.416 25.486 1.00 8.20 100 TYR A CA 1
ATOM 785 C C . TYR A 1 100 ? 9.292 45.565 26.021 1.00 9.65 100 TYR A C 1
ATOM 786 O O . TYR A 1 100 ? 9.504 45.518 27.235 1.00 8.55 100 TYR A O 1
ATOM 795 N N . ALA A 1 101 ? 10.062 44.940 25.135 1.00 8.88 101 ALA A N 1
ATOM 796 C CA . ALA A 1 101 ? 11.251 44.220 25.590 1.00 9.28 101 ALA A CA 1
ATOM 797 C C . ALA A 1 101 ? 12.241 45.168 26.272 1.00 8.64 101 ALA A C 1
ATOM 798 O O . ALA A 1 101 ? 12.808 44.835 27.323 1.00 9.34 101 ALA A O 1
ATOM 800 N N . LYS A 1 102 ? 12.448 46.345 25.682 1.00 9.09 102 LYS A N 1
ATOM 801 C CA . LYS A 1 102 ? 13.369 47.324 26.271 1.00 9.14 102 LYS A CA 1
ATOM 802 C C . LYS A 1 102 ? 12.865 47.821 27.628 1.00 9.62 102 LYS A C 1
ATOM 803 O O . LYS A 1 102 ? 13.659 48.130 28.516 1.00 9.85 102 LYS A O 1
ATOM 809 N N . THR A 1 103 ? 11.547 47.881 27.796 1.00 9.32 103 THR A N 1
ATOM 810 C CA . THR A 1 103 ? 10.969 48.299 29.070 1.00 9.54 103 THR A CA 1
ATOM 811 C C . THR A 1 103 ? 11.320 47.317 30.184 1.00 9.20 103 THR A C 1
ATOM 812 O O . THR A 1 103 ? 11.847 47.709 31.229 1.00 9.80 103 THR A O 1
ATOM 816 N N . ILE A 1 104 ? 11.061 46.031 29.949 1.00 9.16 104 ILE A N 1
ATOM 817 C CA . ILE A 1 104 ? 11.382 45.010 30.929 1.00 9.10 104 ILE A CA 1
ATOM 818 C C . ILE A 1 104 ? 12.896 44.984 31.175 1.00 10.03 104 ILE A C 1
ATOM 819 O O . ILE A 1 104 ? 13.343 44.901 32.330 1.00 9.72 104 ILE A O 1
ATOM 824 N N . ALA A 1 105 ? 13.673 45.104 30.100 1.00 9.63 105 ALA A N 1
ATOM 825 C CA . ALA A 1 105 ? 15.139 45.110 30.204 1.00 11.05 105 ALA A CA 1
ATOM 826 C C . ALA A 1 105 ? 15.654 46.283 31.040 1.00 13.58 105 ALA A C 1
ATOM 827 O O . ALA A 1 105 ? 16.624 46.139 31.789 1.00 14.08 105 ALA A O 1
ATOM 829 N N . SER A 1 106 ? 14.999 47.436 30.931 1.00 10.93 106 SER A N 1
ATOM 830 C CA . SER A 1 106 ? 15.495 48.646 31.596 1.00 10.94 106 SER A CA 1
ATOM 831 C C . SER A 1 106 ? 15.136 48.676 33.080 1.00 12.14 106 SER A C 1
ATOM 832 O O . SER A 1 106 ? 15.661 49.509 33.828 1.00 12.49 106 SER A O 1
ATOM 835 N N . LEU A 1 107 ? 14.277 47.753 33.512 1.00 11.90 107 LEU A N 1
ATOM 836 C CA . LEU A 1 107 ? 14.065 47.490 34.933 1.00 11.19 107 LEU A CA 1
ATOM 837 C C . LEU A 1 107 ? 15.059 46.467 35.473 1.00 12.34 107 LEU A C 1
ATOM 838 O O . LEU A 1 107 ? 15.181 46.289 36.688 1.00 14.03 107 LEU A O 1
ATOM 843 N N . GLY A 1 108 ? 15.751 45.788 34.562 1.00 12.20 108 GLY A N 1
ATOM 844 C CA . GLY A 1 108 ? 16.687 44.741 34.920 1.00 13.88 108 GLY A CA 1
ATOM 845 C C . GLY A 1 108 ? 16.000 43.427 35.237 1.00 13.82 108 GLY A C 1
ATOM 846 O O . GLY A 1 108 ? 16.571 42.562 35.906 1.00 16.78 108 GLY A O 1
ATOM 847 N N . TRP A 1 109 ? 14.769 43.273 34.759 1.00 12.08 109 TRP A N 1
ATOM 848 C CA . TRP A 1 109 ? 13.956 42.108 35.083 1.00 10.41 109 TRP A CA 1
ATOM 849 C C . TRP A 1 109 ? 14.063 40.986 34.054 1.00 9.86 109 TRP A C 1
ATOM 850 O O . TRP A 1 109 ? 14.207 41.240 32.856 1.00 11.79 109 TRP A O 1
ATOM 861 N N . GLU A 1 110 ? 13.947 39.746 34.523 1.00 10.74 110 GLU A N 1
ATOM 862 C CA . GLU A 1 110 ? 13.707 38.643 33.612 1.00 10.94 110 GLU A CA 1
ATOM 863 C C . GLU A 1 110 ? 12.278 38.710 33.075 1.00 11.37 110 GLU A C 1
ATOM 864 O O . GLU A 1 110 ? 11.388 39.332 33.670 1.00 12.38 110 GLU A O 1
ATOM 870 N N . LEU A 1 111 ? 12.068 38.070 31.938 1.00 10.21 111 LEU A N 1
ATOM 871 C CA . LEU A 1 111 ? 10.728 37.887 31.414 1.00 10.65 111 LEU A CA 1
ATOM 872 C C . LEU A 1 111 ? 10.308 36.449 31.707 1.00 11.07 111 LEU A C 1
ATOM 873 O O . LEU A 1 111 ? 10.863 35.515 31.131 1.00 11.14 111 LEU A O 1
ATOM 878 N N . PRO A 1 112 ? 9.347 36.257 32.628 1.00 9.36 112 PRO A N 1
ATOM 879 C CA . PRO A 1 112 ? 8.919 34.913 33.019 1.00 9.90 112 PRO A CA 1
ATOM 880 C C . PRO A 1 112 ? 7.836 34.357 32.092 1.00 10.56 112 PRO A C 1
ATOM 881 O O . PRO A 1 112 ? 7.464 35.017 31.115 1.00 11.98 112 PRO A O 1
ATOM 885 N N . ALA A 1 113 ? 7.329 33.172 32.415 1.00 11.39 113 ALA A N 1
ATOM 886 C CA . ALA A 1 113 ? 6.412 32.457 31.527 1.00 12.07 113 ALA A CA 1
ATOM 887 C C . ALA A 1 113 ? 4.979 32.991 31.606 1.00 12.80 113 ALA A C 1
ATOM 888 O O . ALA A 1 113 ? 4.066 32.307 32.068 1.00 12.68 113 ALA A O 1
ATOM 890 N N . VAL A 1 114 ? 4.789 34.215 31.122 1.00 11.75 114 VAL A N 1
ATOM 891 C CA . VAL A 1 114 ? 3.483 34.859 31.138 1.00 12.66 114 VAL A CA 1
ATOM 892 C C . VAL A 1 114 ? 2.601 34.378 29.980 1.00 11.24 114 VAL A C 1
ATOM 893 O O . VAL A 1 114 ? 1.386 34.594 29.978 1.00 11.79 114 VAL A O 1
ATOM 897 N N . SER A 1 115 ? 3.225 33.719 29.012 1.00 12.46 115 SER A N 1
ATOM 898 C CA . SER A 1 115 ? 2.535 33.202 27.830 1.00 11.22 115 SER A CA 1
ATOM 899 C C . SER A 1 115 ? 3.178 31.909 27.378 1.00 12.69 115 SER A C 1
ATOM 900 O O . SER A 1 115 ? 4.372 31.697 27.589 1.00 12.04 115 SER A O 1
ATOM 903 N N . TYR A 1 116 ? 2.407 31.052 26.719 1.00 11.86 116 TYR A N 1
ATOM 904 C CA . TYR A 1 116 ? 2.992 29.863 26.118 1.00 11.52 116 TYR A CA 1
ATOM 905 C C . TYR A 1 116 ? 4.002 30.265 25.031 1.00 12.90 116 TYR A C 1
ATOM 906 O O . TYR A 1 116 ? 4.913 29.504 24.723 1.00 12.20 116 TYR A O 1
ATOM 915 N N . LEU A 1 117 ? 3.855 31.467 24.475 1.00 11.54 117 LEU A N 1
ATOM 916 C CA . LEU A 1 117 ? 4.783 31.941 23.443 1.00 11.79 117 LEU A CA 1
ATOM 917 C C . LEU A 1 117 ? 6.208 32.145 23.947 1.00 11.51 117 LEU A C 1
ATOM 918 O O . LEU A 1 117 ? 7.131 32.230 23.142 1.00 13.01 117 LEU A O 1
ATOM 923 N N . ILE A 1 118 ? 6.387 32.228 25.262 1.00 9.87 118 ILE A N 1
ATOM 924 C CA . ILE A 1 118 ? 7.725 32.324 25.846 1.00 10.56 118 ILE A CA 1
ATOM 925 C C . ILE A 1 118 ? 8.562 31.128 25.395 1.00 12.45 118 ILE A C 1
ATOM 926 O O . ILE A 1 118 ? 9.784 31.245 25.244 1.00 12.70 118 ILE A O 1
ATOM 931 N N . ALA A 1 119 ? 7.905 30.000 25.127 1.00 13.74 119 ALA A N 1
ATOM 932 C CA . ALA A 1 119 ? 8.607 28.789 24.698 1.00 14.50 119 ALA A CA 1
ATOM 933 C C . ALA A 1 119 ? 9.375 28.955 23.376 1.00 14.48 119 ALA A C 1
ATOM 934 O O . ALA A 1 119 ? 10.248 28.144 23.071 1.00 17.03 119 ALA A O 1
ATOM 936 N N . PHE A 1 120 ? 9.077 29.991 22.595 1.00 13.88 120 PHE A N 1
ATOM 937 C CA . PHE A 1 120 ? 9.894 30.305 21.419 1.00 14.71 120 PHE A CA 1
ATOM 938 C C . PHE A 1 120 ? 11.332 30.604 21.836 1.00 14.16 120 PHE A C 1
ATOM 939 O O . PHE A 1 120 ? 12.265 30.388 21.061 1.00 16.44 120 PHE A O 1
ATOM 947 N N . ALA A 1 121 ? 11.504 31.120 23.051 1.00 13.44 121 ALA A N 1
ATOM 948 C CA . ALA A 1 121 ? 12.838 31.415 23.572 1.00 12.72 121 ALA A CA 1
ATOM 949 C C . ALA A 1 121 ? 13.347 30.362 24.557 1.00 13.74 121 ALA A C 1
ATOM 950 O O . ALA A 1 121 ? 14.550 30.095 24.619 1.00 14.26 121 ALA A O 1
ATOM 952 N N . GLY A 1 122 ? 12.443 29.766 25.329 1.00 12.66 122 GLY A N 1
ATOM 953 C CA . GLY A 1 122 ? 12.833 28.871 26.407 1.00 14.11 122 GLY A CA 1
ATOM 954 C C . GLY A 1 122 ? 11.841 28.962 27.552 1.00 14.01 122 GLY A C 1
ATOM 955 O O . GLY A 1 122 ? 10.727 29.428 27.350 1.00 13.18 122 GLY A O 1
ATOM 956 N N . PRO A 1 123 ? 12.234 28.526 28.758 1.00 13.26 123 PRO A N 1
ATOM 957 C CA . PRO A 1 123 ? 11.294 28.611 29.885 1.00 13.59 123 PRO A CA 1
ATOM 958 C C . PRO A 1 123 ? 11.146 30.027 30.428 1.00 13.56 123 PRO A C 1
ATOM 959 O O . PRO A 1 123 ? 10.209 30.284 31.181 1.00 16.24 123 PRO A O 1
ATOM 963 N N . ASN A 1 124 ? 12.086 30.905 30.073 1.00 11.51 124 ASN A N 1
ATOM 964 C CA . ASN A 1 124 ? 12.064 32.321 30.439 1.00 11.66 124 ASN A CA 1
ATOM 965 C C . ASN A 1 124 ? 13.058 33.035 29.547 1.00 12.07 124 ASN A C 1
ATOM 966 O O . ASN A 1 124 ? 13.726 32.397 28.719 1.00 11.60 124 ASN A O 1
ATOM 971 N N . VAL A 1 125 ? 13.148 34.351 29.696 1.00 9.92 125 VAL A N 1
ATOM 972 C CA . VAL A 1 125 ? 14.156 35.135 28.995 1.00 9.58 125 VAL A CA 1
ATOM 973 C C . VAL A 1 125 ? 14.906 35.952 30.035 1.00 9.72 125 VAL A C 1
ATOM 974 O O . VAL A 1 125 ? 14.301 36.719 30.787 1.00 10.04 125 VAL A O 1
ATOM 978 N N . ARG A 1 126 ? 16.220 35.769 30.105 1.00 8.45 126 ARG A N 1
ATOM 979 C CA . ARG A 1 126 ? 17.035 36.482 31.080 1.00 8.85 126 ARG A CA 1
ATOM 980 C C . ARG A 1 126 ? 17.321 37.911 30.647 1.00 9.71 126 ARG A C 1
ATOM 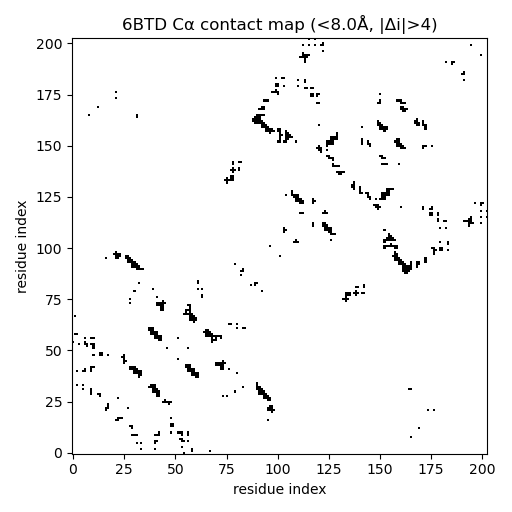981 O O . ARG A 1 126 ? 17.182 38.260 29.466 1.00 9.76 126 ARG A O 1
ATOM 989 N N . CYS A 1 127 ? 17.746 38.728 31.601 1.00 9.54 127 CYS A N 1
ATOM 990 C CA . CYS A 1 127 ? 18.200 40.079 31.307 1.00 11.40 127 CYS A CA 1
ATOM 991 C C . CYS A 1 127 ? 19.700 40.167 31.552 1.00 11.50 127 CYS A C 1
ATOM 992 O O . CYS A 1 127 ? 20.155 39.980 32.683 1.00 14.16 127 CYS A O 1
ATOM 995 N N . ALA A 1 128 ? 20.451 40.430 30.489 1.00 10.04 128 ALA A N 1
ATOM 996 C CA . ALA A 1 128 ? 21.889 40.676 30.577 1.00 12.19 128 ALA A CA 1
ATOM 997 C C . ALA A 1 128 ? 22.136 42.067 31.162 1.00 14.17 128 ALA A C 1
ATOM 998 O O . ALA A 1 128 ? 21.451 43.022 30.796 1.00 15.22 128 ALA A O 1
ATOM 1000 N N . PRO A 1 129 ? 23.113 42.190 32.069 1.00 14.36 129 PRO A N 1
ATOM 1001 C CA . PRO A 1 129 ? 23.411 43.506 32.641 1.00 17.84 129 PRO A CA 1
ATOM 1002 C C . PRO A 1 129 ? 23.969 44.459 31.600 1.00 15.89 129 PRO A C 1
ATOM 1003 O O . PRO A 1 129 ? 24.576 44.020 30.620 1.00 16.60 129 PRO A O 1
ATOM 1007 N N . TYR A 1 130 ? 23.780 45.753 31.832 1.00 15.60 130 TYR A N 1
ATOM 1008 C CA . TYR A 1 130 ? 24.230 46.778 30.907 1.00 15.25 130 TYR A CA 1
ATOM 1009 C C . TYR A 1 130 ? 25.730 46.715 30.609 1.00 15.43 130 TYR A C 1
ATOM 1010 O O . TYR A 1 130 ? 26.562 46.597 31.519 1.00 15.40 130 TYR A O 1
ATOM 1019 N N . GLU A 1 131 ? 26.060 46.783 29.325 1.00 12.40 131 GLU A N 1
ATOM 1020 C CA . GLU A 1 131 ? 27.423 47.061 28.887 1.00 13.34 131 GLU A CA 1
ATOM 1021 C C . GLU A 1 131 ? 27.336 48.038 27.730 1.00 12.92 131 GLU A C 1
ATOM 1022 O O . GLU A 1 131 ? 26.314 48.109 27.029 1.00 13.64 131 GLU A O 1
ATOM 1028 N N . THR A 1 132 ? 28.411 48.786 27.520 1.00 13.89 132 THR A N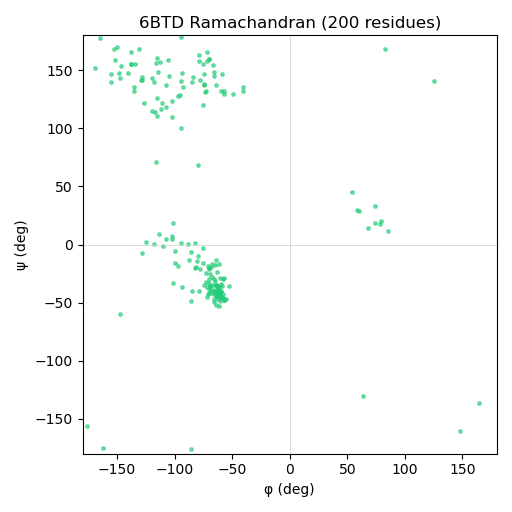 1
ATOM 1029 C CA . THR A 1 132 ? 28.425 49.837 26.514 1.00 12.89 132 THR A CA 1
ATOM 1030 C C . THR A 1 132 ? 28.152 49.325 25.098 1.00 14.46 132 THR A C 1
ATOM 1031 O O . THR A 1 132 ? 28.723 48.333 24.655 1.00 13.62 132 THR A O 1
ATOM 1035 N N . PHE A 1 133 ? 27.241 50.013 24.417 1.00 14.85 133 PHE A N 1
ATOM 1036 C CA . PHE A 1 133 ? 26.964 49.843 22.998 1.00 15.93 133 PHE A CA 1
ATOM 1037 C C . PHE A 1 133 ? 28.227 49.643 22.150 1.00 15.91 133 PHE A C 1
ATOM 1038 O O . PHE A 1 133 ? 29.192 50.391 22.283 1.00 16.28 133 PHE A O 1
ATOM 1046 N N . GLY A 1 134 ? 28.212 48.633 21.285 1.00 16.15 134 GLY A N 1
ATOM 1047 C CA . GLY A 1 134 ? 29.255 48.465 20.287 1.00 16.19 134 GLY A CA 1
ATOM 1048 C C . GLY A 1 134 ? 30.555 47.863 20.789 1.00 16.62 134 GLY A C 1
ATOM 1049 O O . GLY A 1 134 ? 31.583 47.973 20.113 1.00 20.34 134 GLY A O 1
ATOM 1050 N N . THR A 1 135 ? 30.516 47.223 21.956 1.00 15.29 135 THR A N 1
ATOM 1051 C CA . THR A 1 135 ? 31.727 46.667 22.563 1.00 15.87 135 THR A CA 1
ATOM 1052 C C . THR A 1 135 ? 31.711 45.155 22.684 1.00 15.96 135 THR A C 1
ATOM 1053 O O . THR A 1 135 ? 30.657 44.511 22.672 1.00 13.96 135 THR A O 1
ATOM 1057 N N . LYS A 1 136 ? 32.900 44.588 22.845 1.00 15.08 136 LYS A N 1
ATOM 1058 C CA . LYS A 1 136 ? 33.002 43.159 23.072 1.00 15.62 136 LYS A CA 1
ATOM 1059 C C . LYS A 1 136 ? 32.423 42.755 24.427 1.00 14.83 136 LYS A C 1
ATOM 1060 O O . LYS A 1 136 ? 31.934 41.636 24.578 1.00 14.46 136 LYS A O 1
ATOM 1066 N N . GLN A 1 137 ? 32.453 43.664 25.401 1.00 14.48 137 GLN A N 1
ATOM 1067 C CA . GLN A 1 137 ? 31.867 43.397 26.710 1.00 14.61 137 GLN A CA 1
ATOM 1068 C C . GLN A 1 137 ? 30.365 43.149 26.565 1.00 12.13 137 GLN A C 1
ATOM 1069 O O . GLN A 1 137 ? 29.811 42.250 27.205 1.00 12.51 137 GLN A O 1
ATOM 1075 N N . LEU A 1 138 ? 29.701 43.954 25.738 1.00 11.48 138 LEU A N 1
ATOM 1076 C CA . LEU A 1 138 ? 28.272 43.736 25.508 1.00 10.66 138 LEU A CA 1
ATOM 1077 C C . LEU A 1 138 ? 28.033 42.411 24.785 1.00 11.28 138 LEU A C 1
ATOM 1078 O O . LEU A 1 138 ? 27.079 41.694 25.102 1.00 10.39 138 LEU A O 1
ATOM 1083 N N . ALA A 1 139 ? 28.893 42.081 23.822 1.00 11.03 139 ALA A N 1
ATOM 1084 C CA . ALA A 1 139 ? 28.781 40.798 23.127 1.00 11.30 139 ALA A CA 1
ATOM 1085 C C . ALA A 1 139 ? 28.841 39.633 24.114 1.00 10.77 139 ALA A C 1
ATOM 1086 O O . ALA A 1 139 ? 28.015 38.716 24.053 1.00 11.36 139 ALA A O 1
ATOM 1088 N N . ASP A 1 140 ? 29.823 39.665 25.013 1.00 11.32 140 ASP A N 1
ATOM 1089 C CA . ASP A 1 140 ? 29.930 38.640 26.051 1.00 11.47 140 ASP A CA 1
ATOM 1090 C C . ASP A 1 140 ? 28.680 38.581 26.936 1.00 10.60 140 ASP A C 1
ATOM 1091 O O . ASP A 1 140 ? 28.175 37.493 27.233 1.00 10.66 140 ASP A O 1
ATOM 1096 N N . ALA A 1 141 ? 28.183 39.745 27.361 1.00 10.40 141 ALA A N 1
ATOM 1097 C CA . ALA A 1 141 ? 27.024 39.794 28.245 1.00 10.26 141 ALA A CA 1
ATOM 1098 C C . ALA A 1 141 ? 25.790 39.209 27.557 1.00 9.67 141 ALA A C 1
ATOM 1099 O O . ALA A 1 141 ? 25.029 38.453 28.166 1.00 10.87 141 ALA A O 1
ATOM 1101 N N . ALA A 1 142 ? 25.600 39.559 26.291 1.00 9.32 142 ALA A N 1
ATOM 1102 C CA . ALA A 1 142 ? 24.469 39.047 25.531 1.00 9.57 142 ALA A CA 1
ATOM 1103 C C . ALA A 1 142 ? 24.540 37.539 25.417 1.00 10.58 142 ALA A C 1
ATOM 1104 O O . ALA A 1 142 ? 23.576 36.830 25.716 1.00 9.63 142 ALA A O 1
ATOM 1106 N N . PHE A 1 143 ? 25.685 37.045 24.957 1.00 10.04 143 PHE A N 1
ATOM 1107 C CA . PHE A 1 143 ? 25.836 35.619 24.783 1.00 9.19 143 PHE A CA 1
ATOM 1108 C C . PHE A 1 143 ? 25.599 34.872 26.105 1.00 9.30 143 PHE A C 1
ATOM 1109 O O . PHE A 1 143 ? 24.865 33.874 26.154 1.00 10.09 143 PHE A O 1
ATOM 1117 N N . GLU A 1 144 ? 26.205 35.363 27.180 1.00 10.90 144 GLU A N 1
ATOM 1118 C CA . GLU A 1 144 ? 26.122 34.654 28.455 1.00 9.85 144 GLU A CA 1
ATOM 1119 C C . GLU A 1 144 ? 24.688 34.669 28.988 1.00 10.96 144 GLU A C 1
ATOM 1120 O O . GLU A 1 144 ? 24.218 33.688 29.558 1.00 11.50 144 GLU A O 1
ATOM 1126 N N . GLY A 1 145 ? 23.970 35.761 28.748 1.00 10.44 145 GLY A N 1
ATOM 1127 C CA . GLY A 1 145 ? 22.582 35.832 29.171 1.00 10.18 145 GLY A CA 1
ATOM 1128 C C . GLY A 1 145 ? 21.651 34.941 28.359 1.00 8.77 145 GLY A C 1
ATOM 1129 O O . GLY A 1 145 ? 20.543 34.627 28.799 1.00 10.00 145 GLY A O 1
ATOM 1130 N N . MET A 1 146 ? 22.106 34.530 27.176 1.00 9.49 146 MET A N 1
ATOM 1131 C CA . MET A 1 146 ? 21.279 33.757 26.247 1.00 8.44 146 MET A CA 1
ATOM 1132 C C . MET A 1 146 ? 21.607 32.263 26.251 1.00 8.57 146 MET A C 1
ATOM 1133 O O . MET A 1 146 ? 21.076 31.511 25.432 1.00 9.83 146 MET A O 1
ATOM 1138 N N . ILE A 1 147 ? 22.462 31.829 27.175 1.00 9.42 147 ILE A N 1
ATOM 1139 C CA . ILE A 1 147 ? 22.830 30.409 27.217 1.00 9.97 147 ILE A CA 1
ATOM 1140 C C . ILE A 1 147 ? 21.583 29.524 27.361 1.00 10.41 147 ILE A C 1
ATOM 1141 O O . ILE A 1 147 ? 20.721 29.778 28.211 1.00 10.52 147 ILE A O 1
ATOM 1146 N N . ASP A 1 148 ? 21.469 28.521 26.486 1.00 11.79 148 ASP A N 1
ATOM 1147 C CA . ASP A 1 148 ? 20.334 27.587 26.484 1.00 11.86 148 ASP A CA 1
ATOM 1148 C C . ASP A 1 148 ? 18.991 28.302 26.256 1.00 11.05 148 ASP A C 1
ATOM 1149 O O . ASP A 1 148 ? 17.930 27.852 26.716 1.00 12.11 148 ASP A O 1
ATOM 1154 N N . ARG A 1 149 ? 19.055 29.416 25.536 1.00 9.66 149 ARG A N 1
ATOM 1155 C CA . ARG A 1 149 ? 17.854 30.175 25.152 1.00 10.19 149 ARG A CA 1
ATOM 1156 C C . ARG A 1 149 ? 17.971 30.643 23.711 1.00 9.68 149 ARG A C 1
ATOM 1157 O O . ARG A 1 149 ? 19.065 30.660 23.143 1.00 10.52 149 ARG A O 1
ATOM 1165 N N . ARG A 1 150 ? 16.850 31.077 23.132 1.00 9.60 150 ARG A N 1
ATOM 1166 C CA . ARG A 1 150 ? 16.879 31.680 21.800 1.00 9.32 150 ARG A CA 1
ATOM 1167 C C . ARG A 1 150 ? 16.648 33.198 21.829 1.00 8.81 150 ARG A C 1
ATOM 1168 O O . ARG A 1 150 ? 16.564 33.839 20.779 1.00 8.41 150 ARG A O 1
ATOM 1176 N N . ALA A 1 151 ? 16.560 33.783 23.024 1.00 9.04 151 ALA A N 1
ATOM 1177 C CA . ALA A 1 151 ? 16.502 35.243 23.135 1.00 8.50 151 ALA A CA 1
ATOM 1178 C C . ALA A 1 151 ? 17.078 35.695 24.461 1.00 8.04 151 ALA A C 1
ATOM 1179 O O . ALA A 1 151 ? 17.126 34.910 25.408 1.00 9.10 151 ALA A O 1
ATOM 1181 N N . VAL A 1 152 ? 17.494 36.962 24.517 1.00 7.73 152 VAL A N 1
ATOM 1182 C CA . VAL A 1 152 ? 17.963 37.575 25.752 1.00 8.72 152 VAL A CA 1
ATOM 1183 C C . VAL A 1 152 ? 17.603 39.065 25.726 1.00 9.32 152 VAL A C 1
ATOM 1184 O O . VAL A 1 152 ? 17.618 39.693 24.664 1.00 9.59 152 VAL A O 1
ATOM 1188 N N . LEU A 1 153 ? 17.238 39.604 26.887 1.00 8.49 153 LEU A N 1
ATOM 1189 C CA . LEU A 1 153 ? 17.038 41.044 27.043 1.00 8.63 153 LEU A CA 1
ATOM 1190 C C . LEU A 1 153 ? 18.369 41.727 27.323 1.00 10.03 153 LEU A C 1
ATOM 1191 O O . LEU A 1 153 ? 19.215 41.184 28.026 1.00 10.27 153 LEU A O 1
ATOM 1196 N N . LEU A 1 154 ? 18.533 42.931 26.795 1.00 9.10 154 LEU A N 1
ATOM 1197 C CA . LEU A 1 154 ? 19.747 43.710 27.002 1.00 10.72 154 LEU A CA 1
ATOM 1198 C C . LEU A 1 154 ? 19.396 44.967 27.787 1.00 9.87 154 LEU A C 1
ATOM 1199 O O . LEU A 1 154 ? 18.721 45.854 27.262 1.00 9.98 154 LEU A O 1
ATOM 1204 N N . ALA A 1 155 ? 19.842 45.026 29.040 1.00 10.82 155 ALA A N 1
ATOM 1205 C CA . ALA A 1 155 ? 19.463 46.115 29.942 1.00 11.70 155 ALA A CA 1
ATOM 1206 C C . ALA A 1 155 ? 19.644 47.489 29.307 1.00 11.06 155 ALA A C 1
ATOM 1207 O O . ALA A 1 155 ? 20.701 47.800 28.759 1.00 11.31 155 ALA A O 1
ATOM 1209 N N . ASN A 1 156 ? 18.592 48.304 29.382 1.00 10.61 156 ASN A N 1
ATOM 1210 C CA . ASN A 1 156 ? 18.610 49.681 28.879 1.00 9.75 156 ASN A CA 1
ATOM 1211 C C . ASN A 1 156 ? 18.946 49.790 27.392 1.00 9.90 156 ASN A C 1
ATOM 1212 O O . ASN A 1 156 ? 19.476 50.809 26.927 1.00 11.64 156 ASN A O 1
ATOM 1217 N N . HIS A 1 157 ? 18.584 48.752 26.636 1.00 10.41 157 HIS A N 1
ATOM 1218 C CA . HIS A 1 157 ? 18.994 48.672 25.233 1.00 9.77 157 HIS A CA 1
ATOM 1219 C C . HIS A 1 157 ? 17.975 47.972 24.330 1.00 9.19 157 HIS A C 1
ATOM 1220 O O . HIS A 1 157 ? 17.486 48.581 23.377 1.00 9.66 157 HIS A O 1
ATOM 1227 N N . GLY A 1 158 ? 17.644 46.711 24.587 1.00 9.49 158 GLY A N 1
ATOM 1228 C CA . GLY A 1 158 ? 16.734 46.037 23.669 1.00 8.74 158 GLY A CA 1
ATOM 1229 C C . GLY A 1 158 ? 16.729 44.538 23.847 1.00 9.70 158 GLY A C 1
ATOM 1230 O O . GLY A 1 158 ? 16.710 44.047 24.971 1.00 10.38 158 GLY A O 1
ATOM 1231 N N . LEU A 1 159 ? 16.759 43.817 22.727 1.00 9.34 159 LEU A N 1
ATOM 1232 C CA . LEU A 1 159 ? 16.619 42.360 22.725 1.00 9.43 159 LEU A CA 1
ATOM 1233 C C . LEU A 1 159 ? 17.429 41.782 21.575 1.00 9.09 159 LEU A C 1
ATOM 1234 O O . LEU A 1 159 ? 17.551 42.413 20.526 1.00 10.34 159 LEU A O 1
ATOM 1239 N N . ILE A 1 160 ? 17.972 40.580 21.747 1.00 8.76 160 ILE A N 1
ATOM 1240 C CA . ILE A 1 160 ? 18.454 39.855 20.578 1.00 9.66 160 ILE A CA 1
ATOM 1241 C C . ILE A 1 160 ? 17.850 38.443 20.603 1.00 10.31 160 ILE A C 1
ATOM 1242 O O . ILE A 1 160 ? 17.648 37.840 21.675 1.00 10.13 160 ILE A O 1
ATOM 1247 N N . ALA A 1 161 ? 17.486 37.960 19.417 1.00 9.29 161 ALA A N 1
ATOM 1248 C CA . ALA A 1 161 ? 16.906 36.625 19.238 1.00 9.55 161 ALA A CA 1
ATOM 1249 C C . ALA A 1 161 ? 17.672 35.881 18.159 1.00 10.08 161 ALA A C 1
ATOM 1250 O O . ALA A 1 161 ? 18.108 36.488 17.179 1.00 10.54 161 ALA A O 1
ATOM 1252 N N . GLY A 1 162 ? 17.839 34.573 18.336 1.00 10.93 162 GLY A N 1
ATOM 1253 C CA . GLY A 1 162 ? 18.538 33.760 17.357 1.00 12.31 162 GLY A CA 1
ATOM 1254 C C . GLY A 1 162 ? 17.830 32.442 17.145 1.00 11.59 162 GLY A C 1
ATOM 1255 O O . GLY A 1 162 ? 17.097 31.966 18.021 1.00 12.58 162 GLY A O 1
ATOM 1256 N N . ALA A 1 163 ? 18.043 31.845 15.974 1.00 11.53 163 ALA A N 1
ATOM 1257 C CA . ALA A 1 163 ? 17.448 30.545 15.677 1.00 10.95 163 ALA A CA 1
ATOM 1258 C C . ALA A 1 163 ? 18.167 29.883 14.510 1.00 10.22 163 ALA A C 1
ATOM 1259 O O . ALA A 1 163 ? 19.165 30.392 14.023 1.00 12.42 163 ALA A O 1
ATOM 1261 N N . ASN A 1 164 ? 17.648 28.739 14.073 1.00 13.96 164 ASN A N 1
ATOM 1262 C CA . ASN A 1 164 ? 18.296 27.967 13.012 1.00 13.60 164 ASN A CA 1
ATOM 1263 C C . ASN A 1 164 ? 18.213 28.622 11.635 1.00 15.37 164 ASN A C 1
ATOM 1264 O O . ASN A 1 164 ? 18.999 28.304 10.747 1.00 15.27 164 ASN A O 1
ATOM 1269 N N . ASN A 1 165 ? 17.253 29.523 11.452 1.00 12.24 165 ASN A N 1
ATOM 1270 C CA . ASN A 1 165 ? 17.124 30.254 10.203 1.00 13.69 165 ASN A CA 1
ATOM 1271 C C . ASN A 1 165 ? 16.520 31.629 10.468 1.00 14.09 165 ASN A C 1
ATOM 1272 O O . ASN A 1 165 ? 16.060 31.901 11.584 1.00 14.30 165 ASN A O 1
ATOM 1277 N N . ILE A 1 166 ? 16.533 32.490 9.456 1.00 14.55 166 ILE A N 1
ATOM 1278 C CA . ILE A 1 166 ? 16.131 33.886 9.652 1.00 14.50 166 ILE A CA 1
ATOM 1279 C C . ILE A 1 166 ? 14.632 34.009 9.927 1.00 14.20 166 ILE A C 1
ATOM 1280 O O . ILE A 1 166 ? 14.224 34.839 10.746 1.00 12.91 166 ILE A O 1
ATOM 1285 N N . LYS A 1 167 ? 13.809 33.169 9.300 1.00 14.07 167 LYS A N 1
ATOM 1286 C CA . LYS A 1 167 ? 12.370 33.236 9.549 1.00 14.52 167 LYS A CA 1
ATOM 1287 C C . LYS A 1 167 ? 12.066 32.962 11.021 1.00 15.41 167 LYS A C 1
ATOM 1288 O O . LYS A 1 167 ? 11.277 33.681 11.645 1.00 14.69 167 LYS A O 1
ATOM 1294 N N . MET A 1 168 ? 12.719 31.955 11.588 1.00 14.01 168 MET A N 1
ATOM 1295 C CA . MET A 1 168 ? 12.498 31.620 12.990 1.00 13.04 168 MET A CA 1
ATOM 1296 C C . MET A 1 168 ? 13.110 32.652 13.929 1.00 13.91 168 MET A C 1
ATOM 1297 O O . MET A 1 168 ? 12.537 32.947 14.984 1.00 12.27 168 MET A O 1
ATOM 1302 N N . ALA A 1 169 ? 14.264 33.202 13.564 1.00 11.27 169 ALA A N 1
ATOM 1303 C CA . ALA A 1 169 ? 14.882 34.227 14.412 1.00 9.54 169 ALA A CA 1
ATOM 1304 C C . ALA A 1 169 ? 13.984 35.458 14.505 1.00 10.96 169 ALA A C 1
ATOM 1305 O O . ALA A 1 169 ? 13.830 36.046 15.577 1.00 11.06 169 ALA A O 1
ATOM 1307 N N . PHE A 1 170 ? 13.388 35.846 13.381 1.00 12.55 170 PHE A N 1
ATOM 1308 C CA . PHE A 1 170 ? 12.472 36.979 13.390 1.00 11.03 170 PHE A CA 1
ATOM 1309 C C . PHE A 1 170 ? 11.239 36.656 14.222 1.00 12.42 170 PHE A C 1
ATOM 1310 O O . PHE A 1 170 ? 10.771 37.500 15.005 1.00 11.81 170 PHE A O 1
ATOM 1318 N N . THR A 1 171 ? 10.724 35.436 14.058 1.00 10.75 171 THR A N 1
ATOM 1319 C CA . THR A 1 171 ? 9.547 34.993 14.806 1.00 10.36 171 THR A CA 1
ATOM 1320 C C . THR A 1 171 ? 9.804 35.078 16.303 1.00 10.82 171 THR A C 1
ATOM 1321 O O . THR A 1 171 ? 8.978 35.585 17.061 1.00 11.52 171 THR A O 1
ATOM 1325 N N . VAL A 1 172 ? 10.960 34.588 16.741 1.00 10.69 172 VAL A N 1
ATOM 1326 C CA . VAL A 1 172 ? 11.304 34.674 18.159 1.00 10.52 172 VAL A CA 1
ATOM 1327 C C . VAL A 1 172 ? 11.352 36.136 18.627 1.00 10.67 172 VAL A C 1
ATOM 1328 O O . VAL A 1 172 ? 10.778 36.472 19.663 1.00 10.48 172 VAL A O 1
ATOM 1332 N N . ALA A 1 173 ? 11.999 37.018 17.863 1.00 11.26 173 ALA A N 1
ATOM 1333 C CA . ALA A 1 173 ? 12.056 38.433 18.254 1.00 9.99 173 ALA A CA 1
ATOM 1334 C C . ALA A 1 173 ? 10.664 39.049 18.364 1.00 11.41 173 ALA A C 1
ATOM 1335 O O . ALA A 1 173 ? 10.376 39.761 19.328 1.00 11.68 173 ALA A O 1
ATOM 1337 N N . GLU A 1 174 ? 9.797 38.769 17.393 1.00 10.26 174 GLU A N 1
ATOM 1338 C CA . GLU A 1 174 ? 8.470 39.374 17.399 1.00 10.54 174 GLU A CA 1
ATOM 1339 C C . GLU A 1 174 ? 7.599 38.791 18.514 1.00 10.51 174 GLU A C 1
ATOM 1340 O O . GLU A 1 174 ? 6.907 39.532 19.225 1.00 10.72 174 GLU A O 1
ATOM 1346 N N . GLU A 1 175 ? 7.640 37.478 18.701 1.00 10.77 175 GLU A N 1
ATOM 1347 C CA . GLU A 1 175 ? 6.776 36.883 19.708 1.00 10.58 175 GLU A CA 1
ATOM 1348 C C . GLU A 1 175 ? 7.273 37.211 21.121 1.00 10.07 175 GLU A C 1
ATOM 1349 O O . GLU A 1 175 ? 6.458 37.375 22.022 1.00 10.43 175 GLU A O 1
ATOM 1355 N N . ILE A 1 176 ? 8.584 37.349 21.323 1.00 10.07 176 ILE A N 1
ATOM 1356 C CA . ILE A 1 176 ? 9.068 37.699 22.659 1.00 10.20 176 ILE A CA 1
ATOM 1357 C C . ILE A 1 176 ? 8.785 39.188 22.961 1.00 9.56 176 ILE A C 1
ATOM 1358 O O . ILE A 1 176 ? 8.461 39.534 24.107 1.00 10.55 176 ILE A O 1
ATOM 1363 N N . GLU A 1 177 ? 8.861 40.062 21.961 1.00 9.16 177 GLU A N 1
ATOM 1364 C CA . GLU A 1 177 ? 8.404 41.441 22.147 1.00 9.15 177 GLU A CA 1
ATOM 1365 C C . GLU A 1 177 ? 6.931 41.466 22.572 1.00 10.29 177 GLU A C 1
ATOM 1366 O O . GLU A 1 177 ? 6.545 42.231 23.467 1.00 9.08 177 GLU A O 1
ATOM 1372 N N . PHE A 1 178 ? 6.114 40.625 21.942 1.00 9.54 178 PHE A N 1
ATOM 1373 C CA . PHE A 1 178 ? 4.702 40.533 22.290 1.00 9.17 178 PHE A CA 1
ATOM 1374 C C . PHE A 1 178 ? 4.532 40.032 23.729 1.00 9.31 178 PHE A C 1
ATOM 1375 O O . PHE A 1 178 ? 3.733 40.574 24.494 1.00 9.93 178 PHE A O 1
ATOM 1383 N N . CYS A 1 179 ? 5.289 39.008 24.109 1.00 9.36 179 CYS A N 1
ATOM 1384 C CA . CYS A 1 179 ? 5.245 38.523 25.488 1.00 11.17 179 CYS A CA 1
ATOM 1385 C C . CYS A 1 179 ? 5.636 39.614 26.474 1.00 9.27 179 CYS A C 1
ATOM 1386 O O . CYS A 1 179 ? 5.040 39.729 27.547 1.00 9.75 179 CYS A O 1
ATOM 1389 N N . ALA A 1 180 ? 6.645 40.404 26.118 1.00 9.55 180 ALA A N 1
ATOM 1390 C CA . ALA A 1 180 ? 7.050 41.512 26.972 1.00 9.79 180 ALA A CA 1
ATOM 1391 C C . ALA A 1 180 ? 5.929 42.545 27.107 1.00 9.56 180 ALA A C 1
ATOM 1392 O O . ALA A 1 180 ? 5.759 43.128 28.175 1.00 8.97 180 ALA A O 1
ATOM 1394 N N . GLN A 1 181 ? 5.158 42.764 26.039 1.00 8.52 181 GLN A N 1
ATOM 1395 C CA . GLN A 1 181 ? 4.023 43.675 26.130 1.00 8.35 181 GLN A CA 1
ATOM 1396 C C . GLN A 1 181 ? 2.997 43.151 27.133 1.00 8.68 181 GLN A C 1
ATOM 1397 O O . GLN A 1 181 ? 2.488 43.907 27.963 1.00 9.30 181 GLN A O 1
ATOM 1403 N N . ILE A 1 182 ? 2.701 41.854 27.067 1.00 10.01 182 ILE A N 1
ATOM 1404 C CA . ILE A 1 182 ? 1.761 41.250 28.006 1.00 9.81 182 ILE A CA 1
ATOM 1405 C C . ILE A 1 182 ? 2.267 41.349 29.444 1.00 9.40 182 ILE A C 1
ATOM 1406 O O . ILE A 1 182 ? 1.492 41.644 30.365 1.00 9.92 182 ILE A O 1
ATOM 1411 N N . TYR A 1 183 ? 3.559 41.110 29.649 1.00 9.35 183 TYR A N 1
ATOM 1412 C CA . TYR A 1 183 ? 4.119 41.182 31.000 1.00 8.98 183 TYR A CA 1
ATOM 1413 C C . TYR A 1 183 ? 4.056 42.606 31.540 1.00 9.55 183 TYR A C 1
ATOM 1414 O O . TYR A 1 183 ? 3.631 42.818 32.673 1.00 9.78 183 TYR A O 1
ATOM 1423 N N . TYR A 1 184 ? 4.472 43.578 30.733 1.00 8.83 184 TYR A N 1
ATOM 1424 C CA . TYR A 1 184 ? 4.366 44.987 31.120 1.00 9.23 184 TYR A CA 1
ATOM 1425 C C . TYR A 1 184 ? 2.919 45.369 31.448 1.00 10.23 184 TYR A C 1
ATOM 1426 O O . TYR A 1 184 ? 2.654 45.976 32.487 1.00 11.09 184 TYR A O 1
ATOM 1435 N N . GLN A 1 185 ? 1.976 45.006 30.586 1.00 10.01 185 GLN A N 1
ATOM 1436 C CA . GLN A 1 185 ? 0.591 45.438 30.799 1.00 9.88 185 GLN A CA 1
ATOM 1437 C C . GLN A 1 185 ? -0.061 44.748 32.002 1.00 10.73 185 GLN A C 1
ATOM 1438 O O . GLN A 1 185 ? -0.748 45.402 32.803 1.00 11.15 185 GLN A O 1
ATOM 1444 N N . THR A 1 186 ? 0.165 43.447 32.170 1.00 8.65 186 THR A N 1
ATOM 1445 C CA . THR A 1 186 ? -0.373 42.779 33.353 1.00 8.28 186 THR A CA 1
ATOM 1446 C C . THR A 1 186 ? 0.223 43.337 34.640 1.00 9.96 186 THR A C 1
ATOM 1447 O O . THR A 1 186 ? -0.505 43.541 35.613 1.00 10.85 186 THR A O 1
ATOM 1451 N N . LYS A 1 187 ? 1.528 43.603 34.647 1.00 10.80 187 LYS A N 1
ATOM 1452 C CA . LYS A 1 187 ? 2.180 44.104 35.859 1.00 11.88 187 LYS A CA 1
ATOM 1453 C C . LYS A 1 187 ? 1.721 45.512 36.208 1.00 14.58 187 LYS A C 1
ATOM 1454 O O . LYS A 1 187 ? 1.870 45.956 37.354 1.00 16.66 187 LYS A O 1
ATOM 1460 N N . SER A 1 188 ? 1.169 46.208 35.221 1.00 12.28 188 SER A N 1
ATOM 1461 C CA . SER A 1 188 ? 0.630 47.547 35.423 1.00 14.03 188 SER A CA 1
ATOM 1462 C C . SER A 1 188 ? -0.636 47.541 36.270 1.00 17.28 188 SER A C 1
ATOM 1463 O O . SER A 1 188 ? -0.963 48.548 36.903 1.00 20.39 188 SER A O 1
ATOM 1466 N N . ILE A 1 189 ? -1.363 46.427 36.270 1.00 12.64 189 ILE A N 1
ATOM 1467 C CA . ILE A 1 189 ? -2.656 46.411 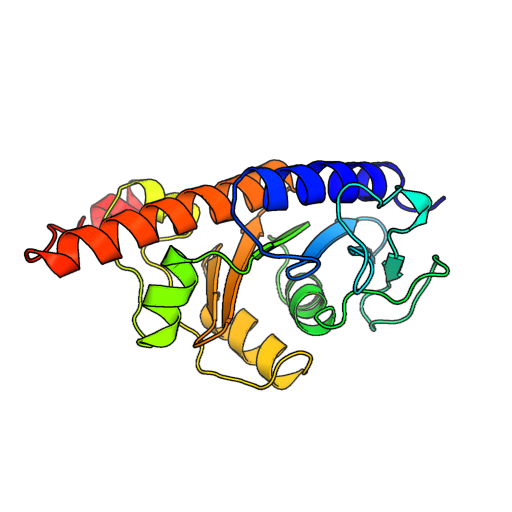36.959 1.00 13.04 189 ILE A CA 1
ATOM 1468 C C . ILE A 1 189 ? -2.850 45.262 37.952 1.00 13.75 189 ILE A C 1
ATOM 1469 O O . ILE A 1 189 ? -3.836 45.252 38.698 1.00 15.09 189 ILE A O 1
ATOM 1474 N N . GLY A 1 190 ? -1.915 44.316 37.992 1.00 12.49 190 GLY A N 1
ATOM 1475 C CA . GLY A 1 190 ? -2.060 43.180 38.884 1.00 11.19 190 GLY A CA 1
ATOM 1476 C C . GLY A 1 190 ? -0.857 42.262 38.856 1.00 12.66 190 GLY A C 1
ATOM 1477 O O . GLY A 1 190 ? 0.251 42.693 38.537 1.00 16.54 190 GLY A O 1
ATOM 1478 N N . GLU A 1 191 ? -1.074 41.003 39.221 1.00 14.79 191 GLU A N 1
ATOM 1479 C CA . GLU A 1 191 ? -0.012 40.010 39.171 1.00 17.11 191 GLU A CA 1
ATOM 1480 C C . GLU A 1 191 ? -0.379 38.921 38.184 1.00 12.32 191 GLU A C 1
ATOM 1481 O O . GLU A 1 191 ? -1.350 38.194 38.399 1.00 14.52 191 GLU A O 1
ATOM 1487 N N . PRO A 1 192 ? 0.381 38.812 37.085 1.00 12.35 192 PRO A N 1
ATOM 1488 C CA . PRO A 1 192 ? 0.019 37.800 36.090 1.00 12.23 192 PRO A CA 1
ATOM 1489 C C . PRO A 1 192 ? 0.165 36.381 36.607 1.00 12.99 192 PRO A C 1
ATOM 1490 O O . PRO A 1 192 ? 1.023 36.105 37.450 1.00 13.88 192 PRO A O 1
ATOM 1494 N N . LYS A 1 193 ? -0.686 35.498 36.101 1.00 12.21 193 LYS A N 1
ATOM 1495 C CA . LYS A 1 193 ? -0.517 34.067 36.285 1.00 10.48 193 LYS A CA 1
ATOM 1496 C C . LYS A 1 193 ? 0.619 33.602 35.378 1.00 13.08 193 LYS A C 1
ATOM 1497 O O . LYS A 1 193 ? 0.738 34.050 34.228 1.00 15.76 193 LYS A O 1
ATOM 1503 N N . LEU A 1 194 ? 1.478 32.739 35.905 1.00 12.39 194 LEU A N 1
ATOM 1504 C CA . LEU A 1 194 ? 2.608 32.220 35.140 1.00 11.92 194 LEU A CA 1
ATOM 1505 C C . LEU A 1 194 ? 2.464 30.722 34.899 1.00 14.63 194 LEU A C 1
ATOM 1506 O O . LEU A 1 194 ? 1.880 30.001 35.722 1.00 18.05 194 LEU A O 1
ATOM 1511 N N . LEU A 1 195 ? 2.988 30.259 33.770 1.00 13.55 195 LEU A N 1
ATOM 1512 C CA . LEU A 1 195 ? 2.989 28.832 33.446 1.00 16.41 195 LEU A CA 1
ATOM 1513 C C . LEU A 1 195 ? 4.085 28.103 34.225 1.00 16.82 195 LEU A C 1
ATOM 1514 O O . LEU A 1 195 ? 5.181 28.634 34.421 1.00 18.92 195 LEU A O 1
ATOM 1519 N N . PRO A 1 196 ? 3.789 26.877 34.682 1.00 22.92 196 PRO A N 1
ATOM 1520 C CA . PRO A 1 196 ? 4.776 26.097 35.438 1.00 27.51 196 PRO A CA 1
ATOM 1521 C C . PRO A 1 196 ? 5.935 25.612 34.569 1.00 31.54 196 PRO A C 1
ATOM 1522 O O . PRO A 1 196 ? 5.808 25.550 33.343 1.00 22.87 196 PRO A O 1
ATOM 1526 N N . GLU A 1 197 ? 7.054 25.270 35.205 1.00 30.88 197 GLU A N 1
ATOM 1527 C CA . GLU A 1 197 ? 8.260 24.881 34.481 1.00 36.62 197 GLU A CA 1
ATOM 1528 C C . GLU A 1 197 ? 8.046 23.623 33.644 1.00 31.69 197 GLU A C 1
ATOM 1529 O O . GLU A 1 197 ? 8.552 23.524 32.530 1.00 31.37 197 GLU A O 1
ATOM 1535 N N 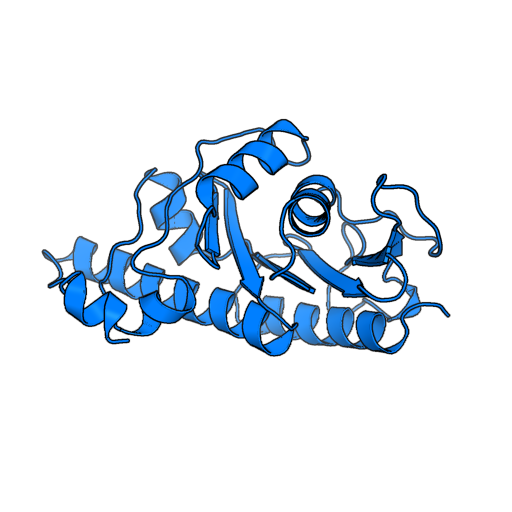. ASP A 1 198 ? 7.295 22.663 34.175 1.00 34.21 198 ASP A N 1
ATOM 1536 C CA . ASP A 1 198 ? 7.091 21.410 33.455 1.00 37.12 198 ASP A CA 1
ATOM 1537 C C . ASP A 1 198 ? 6.212 21.623 32.224 1.00 33.64 198 ASP A C 1
ATOM 1538 O O . ASP A 1 198 ? 6.368 20.925 31.225 1.00 34.70 198 ASP A O 1
ATOM 1543 N N . GLU A 1 199 ? 5.306 22.597 32.282 1.00 32.69 199 GLU A N 1
ATOM 1544 C CA . GLU A 1 199 ? 4.512 22.941 31.104 1.00 28.17 199 GLU A CA 1
ATOM 1545 C C . GLU A 1 199 ? 5.401 23.611 30.059 1.00 29.42 199 GLU A C 1
ATOM 1546 O O . GLU A 1 199 ? 5.258 23.368 28.863 1.00 28.10 199 GLU A O 1
ATOM 1552 N N . MET A 1 200 ? 6.330 24.449 30.511 1.00 27.99 200 MET A N 1
ATOM 1553 C CA . MET A 1 200 ? 7.249 25.107 29.590 1.00 25.82 200 MET A CA 1
ATOM 1554 C C . MET A 1 200 ? 8.167 24.091 28.917 1.00 35.27 200 MET A C 1
ATOM 1555 O O . MET A 1 200 ? 8.595 24.290 27.783 1.00 32.13 200 MET A O 1
ATOM 1560 N N . GLU A 1 201 ? 8.459 23.003 29.623 1.00 35.69 201 GLU A N 1
ATOM 1561 C CA . GLU A 1 201 ? 9.207 21.891 29.043 1.00 36.88 201 GLU A CA 1
ATOM 1562 C C . GLU A 1 201 ? 8.322 21.139 28.056 1.00 38.47 201 GLU A C 1
ATOM 1563 O O . GLU A 1 201 ? 8.742 20.808 26.948 1.00 39.53 201 GLU A O 1
ATOM 1569 N N . ASN A 1 202 ? 7.088 20.882 28.479 1.00 35.39 202 ASN A N 1
ATOM 1570 C CA . ASN A 1 202 ? 6.064 20.283 27.629 1.00 35.91 202 ASN A CA 1
ATOM 1571 C C . ASN A 1 202 ? 5.911 21.027 26.297 1.00 44.78 202 ASN A C 1
ATOM 1572 O O . ASN A 1 202 ? 5.795 20.407 25.237 1.00 40.77 202 ASN A O 1
ATOM 1577 N N A LEU A 1 203 ? 5.938 22.356 26.365 0.50 44.37 203 LEU A N 1
ATOM 1578 N N B LEU A 1 203 ? 5.897 22.356 26.359 0.50 44.37 203 LEU A N 1
ATOM 1579 C CA A LEU A 1 203 ? 5.847 23.198 25.174 0.50 45.24 203 LEU A CA 1
ATOM 1580 C CA B LEU A 1 203 ? 5.718 23.178 25.163 0.50 45.18 203 LEU A CA 1
ATOM 1581 C C A LEU A 1 203 ? 7.153 23.205 24.383 0.50 48.21 203 LEU A C 1
ATOM 1582 C C B LEU A 1 203 ? 6.968 23.179 24.285 0.50 47.88 203 LEU A C 1
ATOM 1583 O O A LEU A 1 203 ? 8.243 23.292 24.957 0.50 52.52 203 LEU A O 1
ATOM 1584 O O B LEU A 1 203 ? 8.087 23.001 24.775 0.50 53.07 203 LEU A O 1
#

B-factor: mean 18.74, std 9.57, range [7.73, 64.56]

Foldseek 3Di:
DPPLVQLVLQLVVLVVCVVLQQADQQDWKKKFADLVVQKIWIAAARDGSPPDDSLQIFIAHLVRDTPHHDGHGHLQVLLVSVCVVPDDFFGMKTWTQHPLLQVCLQVQHKQAALDLLCLLWARTAHHFEEDDRSDNVQSVSQVVRSVVTQKHRYHNGGIMGTGNGHVSRSVNSSSVSVSSVVCVVCVVPHDGDGDDNVVSVVD

Solvent-accessible surface area: 9419 Å² total; per-residue (Å²): 114,70,18,73,130,23,2,76,41,4,13,55,34,1,65,96,0,52,79,48,34,4,3,141,44,48,23,6,7,1,0,12,15,34,97,156,109,23,25,0,0,0,5,12,31,52,34,85,16,136,124,11,100,34,86,10,0,0,0,0,31,53,118,25,102,72,81,56,30,185,104,134,18,3,44,4,29,38,4,0,11,24,0,7,146,123,37,148,74,0,36,0,0,0,0,0,41,0,61,62,0,86,50,2,0,52,98,51,100,85,0,13,7,19,20,139,23,0,35,70,5,16,64,28,0,79,31,2,93,125,60,80,102,32,39,145,110,7,4,69,12,0,28,106,11,0,80,116,32,70,0,0,0,1,10,83,17,0,0,0,0,0,0,73,65,9,141,57,0,3,35,0,1,65,42,0,16,98,0,0,49,52,21,91,79,41,69,71,162,40,137,22,191,92,57,71,137,96,58,10,149,115,86

Radius of gyration: 16.22 Å; Cα contacts (8 Å, |Δi|>4): 460; chains: 1; bounding box: 40×34×44 Å

Secondary structure (DSSP, 8-state):
-TTHHHHHHHHHHHHHHHHTTS--TT--EEEEEETTTTEEEEPBTT--GGG--GGGSEEEETTS-EEE-SSPB-TTHHHHHHHHHH-SS--EEEEE--HHHHHHHHHT--B-SSSGGGGGT-S-B-EEPP--TTSHHHHHHHHHHTTTSSEEEETTTEEEEEESSHHHHHHHHHHHHHHHHHHHHHHHHS------HHHHHH-

Nearest PDB structures (foldseek):
  6btg-assembly1_A  TM=1.004E+00  e=1.687E-42  Bacillus thuringiensis
  4c25-assembly1_A  TM=9.833E-01  e=1.161E-29  Streptococcus pneumoniae TIGR4
  2fua-assembly1_A  TM=9.386E-01  e=4.467E-21  Escherichia coli
  8iqa-assembly1_A  TM=8.654E-01  e=2.617E-15  Alcaligenes faecalis subsp. faecalis NBRC 13111
  8ix6-assembly1_A  TM=8.612E-01  e=3.342E-15  Bradyrhizobium sp. WSM3983

Sequence (203 aa):
MLLQKEREEIVAYGKKMISSGLTKGTGGNISIFNREQGLVAISPSGLEYYETKPEDVVILNLDGEVIEGERKPSSELDMHLIYYRKREDINALVHTHSPYAKTIASLGWELPAVSYLIAFAGPNVRCAPYETFGTKQLADAAFEGMIDRRAVLLANHGLIAGANNIKMAFTVAEEIEFCAQIYYQTKSIGEPKLLPEDEMENLL